Protein AF-A0A9D4RZW5-F1 (afdb_monomer)

InterPro domains:
  IPR005821 Ion transport domain [PF00520] (45-159)
  IPR027359 Voltage-dependent channel domain superfamily [G3DSA:1.20.120.350] (35-167)
  IPR031846 Voltage-gated hydrogen channel 1 [PTHR46480] (15-225)

Organism: Dreissena polymorpha (NCBI:txid45954)

pLDDT: mean 71.01, std 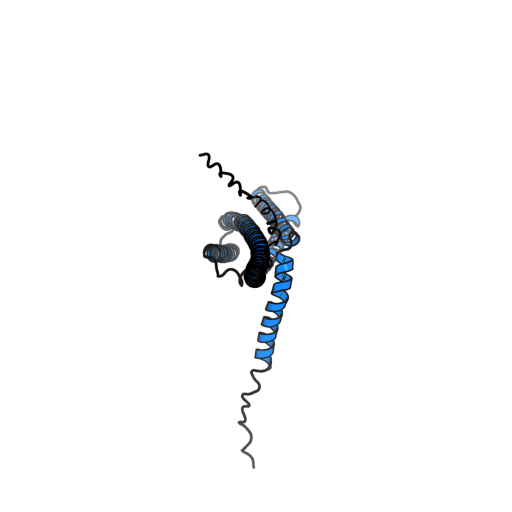15.01, range [43.44, 94.0]

Mean predicted aligned error: 17.05 Å

Foldseek 3Di:
DDDPDDDPPPPPPPPPVVVVVVVVVVVVLVVVLVVVVVVCLDPVVLVVLVVLLVVLVVLLVVLVVCVVCVVVDDDDDVVVNVVSVVVNVVSVVVVVVVVVVVCSNVPPPQPPDPVSVVLSVVLVVLVVLLVCLVPPPDPPPSSVSNVVSSVVVVVVSVVVVVVSVVVVVVVVVVVVVVVVVVVVVVVVVVVVVVVVVVVVVVVVVVVCVVVPNDPDDDDDDPDPDPPPPPPPPPDDPPPDD

Sequence (241 aa):
MEGFNQLHDDPGKVDANSIKSHSAENKLSFRTRDDLKHLLQSNKFHIFLVTIVIIDCFLVVSELLLDLNVFTKEAHHTVAPHVLHYCSIGILGFFLIETIVRICVFRCEFFKHKFEVFDAAVVVVSFVLEVVFRNSLGPESAVGLLVVLRLWRVARIINGVVMSVKIHAENKLKRERRLREASEEELMKYREYCTAQEREIEKLRELLIKHGITDIMPMEIPRPVSLMNVEVEENPVNEKT

Secondary structure (DSSP, 8-state):
----------TTSSHHHHHHHHHHHHHHHHHHHHHHHHHHTSHHHHHHHHHHHHHHHHHHHHHHHHHHHTSS---S-TTHHHHHHHHHHHHHHHHHHHHHHHHHHHTTT-TT-HHHHHHHHHHHHHHHHHHHHHHHS-HHHHHHHHHHHHHHHHHHHHHHHHHHHHHHHHHHHHHHHHHHHHHHHHHHHHHHHHHHHHHHHHHHHHHHHHTT----PPP-PPPPP----------------

Nearest PDB structures (foldseek):
  3g67-assembly1_B  TM=3.539E-01  e=6.305E+00  Thermotoga maritima
  3ja6-assembly1_I  TM=2.852E-01  e=9.009E+00  Escherichia coli

Solvent-accessible surface area (backbone atoms only — not comparable to full-atom values): 14461 Å² total; per-residue (Å²): 139,84,90,85,88,87,85,81,82,70,85,78,73,74,56,64,64,57,52,47,51,58,50,48,56,53,49,52,54,56,60,48,42,61,58,48,49,56,50,61,70,29,69,68,44,54,50,52,55,51,52,51,54,52,52,49,52,54,47,51,51,50,50,50,52,46,64,67,48,62,79,63,74,88,77,94,62,88,59,58,65,57,52,51,53,54,49,51,55,51,53,49,54,51,50,51,54,52,50,50,55,50,51,67,67,61,63,80,79,44,90,81,47,76,69,54,52,50,53,53,51,50,50,52,51,51,50,53,49,54,54,48,37,72,76,73,48,64,76,85,66,33,54,65,53,49,52,52,57,54,54,48,51,54,57,52,49,50,54,50,50,54,48,51,51,50,53,50,52,52,53,51,52,54,51,53,49,53,54,50,53,53,54,51,52,51,52,49,52,53,52,52,50,52,54,50,50,52,52,51,52,51,53,52,48,55,52,36,46,76,72,72,52,76,91,69,80,80,84,82,74,77,77,80,77,78,79,77,75,77,72,78,78,77,75,77,80,80,84,75,130

Radius of gyration: 35.09 Å; Cα contacts (8 Å, |Δi|>4): 39; chains: 1; bounding box: 80×61×115 Å

Structure (mmCIF, N/CA/C/O backbone):
data_AF-A0A9D4RZW5-F1
#
_entry.id   AF-A0A9D4RZW5-F1
#
loop_
_atom_site.group_PDB
_atom_site.id
_atom_site.type_symbol
_atom_site.label_atom_id
_atom_site.label_alt_id
_atom_site.label_comp_id
_atom_site.label_asym_id
_atom_site.label_entity_id
_atom_site.label_seq_id
_atom_site.pdbx_PDB_ins_code
_atom_site.Cartn_x
_atom_site.Cartn_y
_atom_site.Cartn_z
_atom_site.occupancy
_atom_site.B_iso_or_equiv
_atom_site.auth_seq_id
_atom_site.auth_comp_id
_atom_site.auth_asym_id
_atom_site.auth_atom_id
_atom_site.pdbx_PDB_model_num
ATOM 1 N N . MET A 1 1 ? -45.016 -34.761 -48.631 1.00 48.91 1 MET A N 1
ATOM 2 C CA . MET A 1 1 ? -43.574 -35.080 -48.606 1.00 48.91 1 MET A CA 1
ATOM 3 C C . MET A 1 1 ? -42.889 -33.873 -49.216 1.00 48.91 1 MET A C 1
ATOM 5 O O . MET A 1 1 ? -43.191 -33.594 -50.359 1.00 48.91 1 MET A O 1
ATOM 9 N N . GLU A 1 2 ? -42.130 -33.012 -48.557 1.00 46.91 2 GLU A N 1
ATOM 10 C CA . GLU A 1 2 ? -41.523 -32.904 -47.229 1.00 46.91 2 GLU A CA 1
ATOM 11 C C . GLU A 1 2 ? -41.423 -31.386 -46.980 1.00 46.91 2 GLU A C 1
ATOM 13 O O . GLU A 1 2 ? -41.106 -30.651 -47.912 1.00 46.91 2 GLU A O 1
ATOM 18 N N . GLY A 1 3 ? -41.750 -30.873 -45.792 1.00 46.94 3 GLY A N 1
ATOM 19 C CA . GLY A 1 3 ? -41.738 -29.410 -45.618 1.00 46.94 3 GLY A CA 1
ATOM 20 C C . GLY A 1 3 ? -42.188 -28.865 -44.270 1.00 46.94 3 GLY A C 1
ATOM 21 O O . GLY A 1 3 ? -42.692 -27.753 -44.211 1.00 46.94 3 GLY A O 1
ATOM 22 N N . PHE A 1 4 ? -42.036 -29.631 -43.193 1.00 43.81 4 PHE A N 1
ATOM 23 C CA . PHE A 1 4 ? -42.288 -29.168 -41.826 1.00 43.81 4 PHE A CA 1
ATOM 24 C C . PHE A 1 4 ? -41.213 -29.764 -40.922 1.00 43.81 4 PHE A C 1
ATOM 26 O O . PHE A 1 4 ? -41.459 -30.757 -40.254 1.00 43.81 4 PHE A O 1
ATOM 33 N N . ASN A 1 5 ? -39.988 -29.240 -40.990 1.00 50.06 5 ASN A N 1
ATOM 34 C CA . ASN A 1 5 ? -38.931 -29.540 -40.020 1.00 50.06 5 ASN A CA 1
ATOM 35 C C . ASN A 1 5 ? -37.789 -28.527 -40.152 1.00 50.06 5 ASN A C 1
ATOM 37 O O . ASN A 1 5 ? -36.722 -28.852 -40.654 1.00 50.06 5 ASN A O 1
ATOM 41 N N . GLN A 1 6 ? -38.021 -27.290 -39.718 1.00 54.31 6 GLN A N 1
ATOM 42 C CA . GLN A 1 6 ? -36.976 -26.414 -39.180 1.00 54.31 6 GLN A CA 1
ATOM 43 C C . GLN A 1 6 ? -37.620 -25.110 -38.740 1.00 54.31 6 GLN A C 1
ATOM 45 O O . GLN A 1 6 ? -38.045 -24.330 -39.580 1.00 54.31 6 GLN A O 1
ATOM 50 N N . LEU A 1 7 ? -37.740 -24.950 -37.424 1.00 46.69 7 LEU A N 1
ATOM 51 C CA . LEU A 1 7 ? -37.743 -23.703 -36.648 1.00 46.69 7 LEU A CA 1
ATOM 52 C C . LEU A 1 7 ? -38.232 -24.072 -35.244 1.00 46.69 7 LEU A C 1
ATOM 54 O O . LEU A 1 7 ? -39.328 -23.735 -34.811 1.00 46.69 7 LEU A O 1
ATOM 58 N N . HIS A 1 8 ? -37.410 -24.857 -34.557 1.00 45.50 8 HIS A N 1
ATOM 59 C CA . HIS A 1 8 ? -37.423 -24.894 -33.104 1.00 45.50 8 HIS A CA 1
ATOM 60 C C . HIS A 1 8 ? -36.066 -24.330 -32.694 1.00 45.50 8 HIS A C 1
ATOM 62 O O . HIS A 1 8 ? -35.133 -25.065 -32.376 1.00 45.50 8 HIS A O 1
ATOM 68 N N . ASP A 1 9 ? -35.934 -23.010 -32.849 1.00 47.50 9 ASP A N 1
AT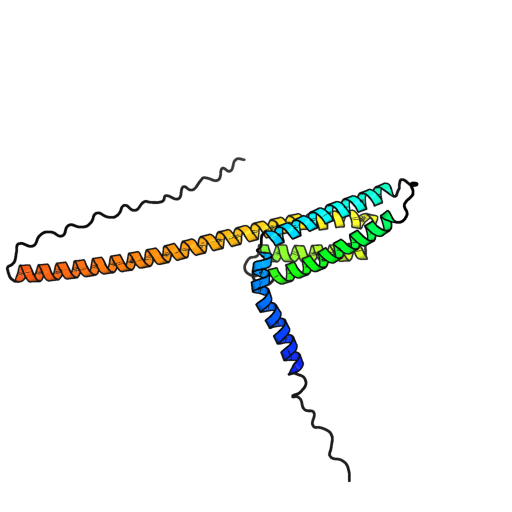OM 69 C CA . ASP A 1 9 ? -34.907 -22.255 -32.148 1.00 47.50 9 ASP A CA 1
ATOM 70 C C . ASP A 1 9 ? -35.203 -22.437 -30.662 1.00 47.50 9 ASP A C 1
ATOM 72 O O . ASP A 1 9 ? -36.158 -21.876 -30.135 1.00 47.50 9 ASP A O 1
ATOM 76 N N . ASP A 1 10 ? -34.442 -23.324 -30.029 1.00 48.16 10 ASP A N 1
ATOM 77 C CA . ASP A 1 10 ? -34.404 -23.530 -28.588 1.00 48.16 10 ASP A CA 1
ATOM 78 C C . ASP A 1 10 ? -33.638 -22.348 -27.965 1.00 48.16 10 ASP A C 1
ATOM 80 O O . ASP A 1 10 ? -32.406 -22.306 -28.061 1.00 48.16 10 ASP A O 1
ATOM 84 N N . PRO A 1 11 ? -34.309 -21.367 -27.328 1.00 43.44 11 PRO A N 1
ATOM 85 C CA . PRO A 1 11 ? -33.624 -20.234 -26.716 1.00 43.44 11 PRO A CA 1
ATOM 86 C C . PRO A 1 11 ? -32.978 -20.621 -25.372 1.00 43.44 11 PRO A C 1
ATOM 88 O O . PRO A 1 11 ? -32.409 -19.773 -24.694 1.00 43.44 11 PRO A O 1
ATOM 91 N N . GLY A 1 12 ? -33.050 -21.893 -24.956 1.00 44.41 12 GLY A N 1
ATOM 92 C CA . GLY A 1 12 ? -32.603 -22.345 -23.639 1.00 44.41 12 GLY A CA 1
ATOM 93 C C . GLY A 1 12 ? -31.125 -22.730 -23.532 1.00 44.41 12 GLY A C 1
ATOM 94 O O . GLY A 1 12 ? -30.653 -23.006 -22.427 1.00 44.41 12 GLY A O 1
ATOM 95 N N . LYS A 1 13 ? -30.373 -22.778 -24.641 1.00 44.88 13 LYS A N 1
ATOM 96 C CA . LYS A 1 13 ? -29.026 -23.382 -24.654 1.00 44.88 13 LYS A CA 1
ATOM 97 C C . LYS A 1 13 ? -27.855 -22.397 -24.682 1.00 44.88 13 LYS A C 1
ATOM 99 O O . LYS A 1 13 ? -26.714 -22.828 -24.510 1.00 44.88 13 LYS A O 1
ATOM 104 N N . VAL A 1 14 ? -28.110 -21.097 -24.841 1.00 52.28 14 VAL A N 1
ATOM 105 C CA . VAL A 1 14 ? -27.043 -20.077 -24.883 1.00 52.28 14 VAL A CA 1
ATOM 106 C C . VAL A 1 14 ? -26.523 -19.713 -23.485 1.00 52.28 14 VAL A C 1
ATOM 108 O O . VAL A 1 14 ? -25.351 -19.376 -23.335 1.00 52.28 14 VAL A O 1
ATOM 111 N N . ASP A 1 15 ? -27.295 -19.919 -22.418 1.00 52.28 15 ASP A N 1
ATOM 112 C CA . ASP A 1 15 ? -26.989 -19.214 -21.164 1.00 52.28 15 ASP A CA 1
ATOM 113 C C . ASP A 1 15 ? -26.551 -20.099 -19.992 1.00 52.28 15 ASP A C 1
ATOM 115 O O . ASP A 1 15 ? -26.160 -19.594 -18.946 1.00 52.28 15 ASP A O 1
ATOM 119 N N . ALA A 1 16 ? -26.508 -21.426 -20.130 1.00 50.69 16 ALA A N 1
ATOM 120 C CA . ALA A 1 16 ? -26.096 -22.284 -19.012 1.00 50.69 16 ALA A CA 1
ATOM 121 C C . ALA A 1 16 ? -24.567 -22.329 -18.806 1.00 50.69 16 ALA A C 1
ATOM 123 O O . ALA A 1 16 ? -24.095 -22.409 -17.668 1.00 50.69 16 ALA A O 1
ATOM 124 N N . ASN A 1 17 ? -23.785 -22.261 -19.890 1.00 48.12 17 ASN A N 1
ATOM 125 C CA . ASN A 1 17 ? -22.318 -22.290 -19.825 1.00 48.12 17 ASN A CA 1
ATOM 126 C C . ASN A 1 17 ? -21.699 -20.899 -19.610 1.00 48.12 17 ASN A C 1
ATOM 128 O O . ASN A 1 17 ? -20.703 -20.802 -18.897 1.00 48.12 17 ASN A O 1
ATOM 132 N N . SER A 1 18 ? -22.306 -19.834 -20.150 1.00 51.47 18 SER A N 1
ATOM 133 C CA . SER A 1 18 ? -21.860 -18.444 -19.943 1.00 51.47 18 SER A CA 1
ATOM 134 C C . SER A 1 18 ? -22.140 -17.953 -18.513 1.00 51.47 18 SER A C 1
ATOM 136 O O . SER A 1 18 ? -21.292 -17.332 -17.872 1.00 51.47 18 SER A O 1
ATOM 138 N N . ILE A 1 19 ? -23.289 -18.328 -17.934 1.00 53.09 19 ILE A N 1
ATOM 139 C CA . ILE A 1 19 ? -23.606 -17.999 -16.535 1.00 53.09 19 ILE A CA 1
ATOM 140 C C . ILE A 1 19 ? -22.738 -18.819 -15.567 1.00 53.09 19 ILE A C 1
ATOM 142 O O . ILE A 1 19 ? -22.301 -18.296 -14.539 1.00 53.09 19 ILE A O 1
ATOM 146 N N . LYS A 1 20 ? -22.415 -20.081 -15.892 1.00 49.38 20 LYS A N 1
ATOM 147 C CA . LYS A 1 20 ? -21.494 -20.895 -15.078 1.00 49.38 20 LYS A CA 1
ATOM 148 C C . LYS A 1 20 ? -20.060 -20.367 -15.095 1.00 49.38 20 LYS A C 1
ATOM 150 O O . LYS A 1 20 ? -19.441 -20.371 -14.033 1.00 49.38 20 LYS A O 1
ATOM 155 N N . SER A 1 21 ? -19.542 -19.897 -16.232 1.00 47.84 21 SER A N 1
ATOM 156 C CA . SER A 1 21 ? -18.184 -19.336 -16.304 1.00 47.84 21 SER A CA 1
ATOM 157 C C . SER A 1 21 ? -18.082 -18.002 -15.558 1.00 47.84 21 SER A C 1
ATOM 159 O O . SER A 1 21 ? -17.212 -17.858 -14.703 1.00 47.84 21 SER A O 1
ATOM 161 N N . HIS A 1 22 ? -19.029 -17.077 -15.754 1.00 49.34 22 HIS A N 1
ATOM 162 C CA . HIS A 1 22 ? -19.045 -15.801 -15.027 1.00 49.34 22 HIS A CA 1
ATOM 163 C C . HIS A 1 22 ? -19.288 -15.964 -13.517 1.00 49.34 22 HIS A C 1
ATOM 165 O O . HIS A 1 22 ? -18.729 -15.217 -12.712 1.00 49.34 22 HIS A O 1
ATOM 171 N N . SER A 1 23 ? -20.093 -16.950 -13.105 1.00 44.69 23 SER A N 1
ATOM 172 C CA . SER A 1 23 ? -20.335 -17.243 -11.686 1.00 44.69 23 SER A CA 1
ATOM 173 C C . SER A 1 23 ? -19.142 -17.944 -11.021 1.00 44.69 23 SER A C 1
ATOM 175 O O . SER A 1 23 ? -18.844 -17.659 -9.860 1.00 44.69 23 SER A O 1
ATOM 177 N N . ALA A 1 24 ? -18.422 -18.811 -11.745 1.00 50.34 24 ALA A N 1
ATOM 178 C CA . ALA A 1 24 ? -17.212 -19.470 -11.254 1.00 50.34 24 ALA A CA 1
ATOM 179 C C . ALA A 1 24 ? -16.026 -18.498 -11.134 1.00 50.34 24 ALA A C 1
ATOM 181 O O . ALA A 1 24 ? -15.360 -18.511 -10.103 1.00 50.34 24 ALA A O 1
ATOM 182 N N . GLU A 1 25 ? -15.824 -17.605 -12.108 1.00 50.75 25 GLU A N 1
ATOM 183 C CA . GLU A 1 25 ? -14.817 -16.529 -12.063 1.00 50.75 25 GLU A CA 1
ATOM 184 C C . GLU A 1 25 ? -15.066 -15.578 -10.877 1.00 50.75 25 GLU A C 1
ATOM 186 O O . GLU A 1 25 ? -14.153 -15.278 -10.103 1.00 50.75 25 GLU A O 1
ATOM 191 N N . ASN A 1 26 ? -16.324 -15.176 -10.643 1.00 48.38 26 ASN A N 1
ATOM 192 C CA . ASN A 1 26 ? -16.678 -14.336 -9.493 1.00 48.38 26 ASN A CA 1
ATOM 193 C C . ASN A 1 26 ? -16.563 -15.071 -8.146 1.00 48.38 26 ASN A C 1
ATOM 195 O O . ASN A 1 26 ? -16.141 -14.464 -7.159 1.00 48.38 26 ASN A O 1
ATOM 199 N N . LYS A 1 27 ? -16.896 -16.370 -8.074 1.00 44.62 27 LYS A N 1
ATOM 200 C CA . LYS A 1 27 ? -16.725 -17.173 -6.846 1.00 44.62 27 LYS A CA 1
ATOM 201 C C . LYS A 1 27 ? -15.259 -17.440 -6.522 1.00 44.62 27 LYS A C 1
ATOM 203 O O . LYS A 1 27 ? -14.890 -17.390 -5.348 1.00 44.62 27 LYS A O 1
ATOM 208 N N . LEU A 1 28 ? -14.433 -17.705 -7.534 1.00 50.25 28 LEU A N 1
ATOM 209 C CA . LEU A 1 28 ? -12.993 -17.863 -7.359 1.00 50.25 28 LEU A CA 1
ATOM 210 C C . LEU A 1 28 ? -12.379 -16.534 -6.907 1.00 50.25 28 LEU A C 1
ATOM 212 O O . LEU A 1 28 ? -11.622 -16.532 -5.941 1.00 50.25 28 LEU A O 1
ATOM 216 N N . SER A 1 29 ? -12.792 -15.411 -7.511 1.00 49.47 29 SER A N 1
ATOM 217 C CA . SER A 1 29 ? -12.382 -14.053 -7.131 1.00 49.47 29 SER A CA 1
ATOM 218 C C . SER A 1 29 ? -12.754 -13.689 -5.689 1.00 49.47 29 SER A C 1
ATOM 220 O O . SER A 1 29 ? -11.954 -13.061 -5.007 1.00 49.47 29 SER A O 1
ATOM 222 N N . PHE A 1 30 ? -13.923 -14.095 -5.181 1.00 48.38 30 PHE A N 1
ATOM 223 C CA . PHE A 1 30 ? -14.327 -13.800 -3.797 1.00 48.38 30 PHE A CA 1
ATOM 224 C C . PHE A 1 30 ? -13.640 -14.681 -2.747 1.00 48.38 30 PHE A C 1
ATOM 226 O O . PHE A 1 30 ? -13.259 -14.175 -1.699 1.00 48.38 30 PHE A O 1
ATOM 233 N N . ARG A 1 31 ? -13.445 -15.981 -3.012 1.00 50.09 31 ARG A N 1
ATOM 234 C CA . ARG A 1 31 ? -12.815 -16.888 -2.035 1.00 50.09 31 ARG A CA 1
ATOM 235 C C . ARG A 1 31 ? -11.298 -16.717 -1.973 1.00 50.09 31 ARG A C 1
ATOM 237 O O . ARG A 1 31 ? -10.730 -16.740 -0.891 1.00 50.09 31 ARG A O 1
ATOM 244 N N . THR A 1 32 ? -10.655 -16.475 -3.117 1.00 53.88 32 THR A N 1
ATOM 245 C CA . THR A 1 32 ? -9.233 -16.100 -3.131 1.00 53.88 32 THR A CA 1
ATOM 246 C C . THR A 1 32 ? -9.006 -14.730 -2.520 1.00 53.88 32 THR A C 1
ATOM 248 O O . THR A 1 32 ? -7.924 -14.501 -2.015 1.00 53.88 32 THR A O 1
ATOM 251 N N . ARG A 1 33 ? -9.989 -13.822 -2.513 1.00 57.28 33 ARG A N 1
ATOM 252 C CA . ARG A 1 33 ? -9.821 -12.473 -1.960 1.00 57.28 33 ARG A CA 1
ATOM 253 C C . ARG A 1 33 ? -9.497 -12.454 -0.477 1.00 57.28 33 ARG A C 1
ATOM 255 O O . ARG A 1 33 ? -8.602 -11.707 -0.108 1.00 57.28 33 ARG A O 1
ATOM 262 N N . ASP A 1 34 ? -10.169 -13.252 0.346 1.00 58.31 34 ASP A N 1
ATOM 263 C CA . ASP A 1 34 ? -9.905 -13.273 1.790 1.00 58.31 34 ASP A CA 1
ATOM 264 C C . ASP A 1 34 ? -8.537 -13.901 2.102 1.00 58.31 34 ASP A C 1
ATOM 266 O O . ASP A 1 34 ? -7.759 -13.351 2.886 1.00 58.31 34 ASP A O 1
ATOM 270 N N . ASP A 1 35 ? -8.183 -14.977 1.395 1.00 58.38 35 ASP A N 1
ATOM 271 C CA . ASP A 1 35 ? -6.867 -15.615 1.502 1.00 58.38 35 ASP A CA 1
ATOM 272 C C . ASP A 1 35 ? -5.753 -14.696 0.972 1.00 58.38 35 ASP A C 1
ATOM 274 O O . ASP A 1 35 ? -4.696 -14.544 1.585 1.00 58.38 35 ASP A O 1
ATOM 278 N N . LEU A 1 36 ? -6.000 -14.011 -0.144 1.00 57.75 36 LEU A N 1
ATOM 279 C CA . LEU A 1 36 ? -5.069 -13.083 -0.775 1.00 57.75 36 LEU A CA 1
ATOM 280 C C . LEU A 1 36 ? -4.926 -11.810 0.048 1.00 57.75 36 LEU A C 1
ATOM 282 O O . LEU A 1 36 ? -3.834 -11.269 0.096 1.00 57.75 36 LEU A O 1
ATOM 286 N N . LYS A 1 37 ? -5.973 -11.368 0.750 1.00 59.12 37 LYS A N 1
ATOM 287 C CA . LYS A 1 37 ? -5.927 -10.266 1.717 1.00 59.12 37 LYS A CA 1
ATOM 288 C C . LYS A 1 37 ? -5.061 -10.642 2.916 1.00 59.12 37 LYS A C 1
ATOM 290 O O . LYS A 1 37 ? -4.221 -9.841 3.314 1.00 59.12 37 LYS A O 1
ATOM 295 N N . HIS A 1 38 ? -5.170 -11.874 3.416 1.00 63.12 38 HIS A N 1
ATOM 296 C CA . HIS A 1 38 ? -4.279 -12.382 4.462 1.00 63.12 38 HIS A CA 1
ATOM 297 C C . HIS A 1 38 ? -2.816 -12.493 3.982 1.00 63.12 38 HIS A C 1
ATOM 299 O O . HIS A 1 38 ? -1.890 -12.151 4.720 1.00 63.12 38 HIS A O 1
ATOM 305 N N . LEU A 1 39 ? -2.587 -12.900 2.727 1.00 60.16 39 LEU A N 1
ATOM 306 C CA . LEU A 1 39 ? -1.250 -12.931 2.120 1.00 60.16 39 LEU A CA 1
ATOM 307 C C . LEU A 1 39 ? -0.687 -11.527 1.841 1.00 60.16 39 LEU A C 1
ATOM 309 O O . LEU A 1 39 ? 0.500 -11.300 2.069 1.00 60.16 39 LEU A O 1
ATOM 313 N N . LEU A 1 40 ? -1.519 -10.573 1.411 1.00 61.00 40 LEU A N 1
ATOM 314 C CA . LEU A 1 40 ? -1.123 -9.187 1.133 1.00 61.00 40 LEU A CA 1
ATOM 315 C C . LEU A 1 40 ? -0.807 -8.407 2.409 1.00 61.00 40 LEU A C 1
ATOM 317 O O . LEU A 1 40 ? 0.074 -7.554 2.410 1.00 61.00 40 LEU A O 1
ATOM 321 N N . GLN A 1 41 ? -1.542 -8.698 3.483 1.00 63.50 41 GLN A N 1
ATOM 322 C CA . GLN A 1 41 ? -1.344 -8.109 4.804 1.00 63.50 41 GLN A CA 1
ATOM 323 C C . GLN A 1 41 ? -0.144 -8.732 5.531 1.00 63.50 41 GLN A C 1
ATOM 325 O O . GLN A 1 41 ? 0.267 -8.260 6.591 1.00 63.50 41 GLN A O 1
ATOM 330 N N . SER A 1 42 ? 0.454 -9.784 4.962 1.00 73.06 42 SER A N 1
ATOM 331 C CA . SER A 1 42 ? 1.693 -10.336 5.477 1.00 73.06 42 SER A CA 1
ATOM 332 C C . SER A 1 42 ? 2.836 -9.346 5.272 1.00 73.06 42 SER A C 1
ATOM 334 O O . SER A 1 42 ? 3.137 -8.938 4.149 1.00 73.06 42 SER A O 1
ATOM 336 N N . ASN A 1 43 ? 3.566 -9.053 6.350 1.00 71.56 43 ASN A N 1
ATOM 337 C CA . ASN A 1 43 ? 4.797 -8.259 6.291 1.00 71.56 43 ASN A CA 1
ATOM 338 C C . ASN A 1 43 ? 5.796 -8.817 5.259 1.00 71.56 43 ASN A C 1
ATOM 340 O O . ASN A 1 43 ? 6.546 -8.054 4.657 1.00 71.56 43 ASN A O 1
ATOM 344 N N . LYS A 1 44 ? 5.762 -10.132 4.989 1.00 77.94 44 LYS A N 1
ATOM 345 C CA . LYS A 1 44 ? 6.598 -10.786 3.970 1.00 77.94 44 LYS A CA 1
ATOM 346 C C . LYS A 1 44 ? 6.313 -10.284 2.552 1.00 77.94 44 LYS A C 1
ATOM 348 O O . LYS A 1 44 ? 7.248 -10.140 1.772 1.00 77.94 44 LYS A O 1
ATOM 353 N N . PHE A 1 45 ? 5.055 -9.988 2.229 1.00 77.94 45 PHE A N 1
ATOM 354 C CA . PHE A 1 45 ? 4.682 -9.455 0.922 1.00 77.94 45 PHE A CA 1
ATOM 355 C C . PHE A 1 45 ? 5.156 -8.009 0.768 1.00 77.94 45 PHE A C 1
ATOM 357 O O . PHE A 1 45 ? 5.769 -7.673 -0.237 1.00 77.94 45 PHE A O 1
ATOM 364 N N . HIS A 1 46 ? 4.977 -7.172 1.795 1.00 79.69 46 HIS A N 1
ATOM 365 C CA . HIS A 1 46 ? 5.532 -5.815 1.789 1.00 79.69 46 HIS A CA 1
ATOM 366 C C . HIS A 1 46 ? 7.053 -5.808 1.594 1.00 79.69 46 HIS A C 1
ATOM 368 O O . HIS A 1 46 ? 7.552 -5.031 0.785 1.00 79.69 46 HIS A O 1
ATOM 374 N N . ILE A 1 47 ? 7.776 -6.707 2.266 1.00 84.25 47 ILE A N 1
ATOM 375 C CA . ILE A 1 47 ? 9.228 -6.857 2.101 1.00 84.25 47 ILE A CA 1
ATOM 376 C C . ILE A 1 47 ? 9.576 -7.264 0.665 1.00 84.25 47 ILE A C 1
ATOM 378 O O . ILE A 1 47 ? 10.425 -6.625 0.055 1.00 84.25 47 ILE A O 1
ATOM 382 N N . PHE A 1 48 ? 8.884 -8.257 0.098 1.00 85.25 48 PHE A N 1
ATOM 383 C CA . PHE A 1 48 ? 9.089 -8.698 -1.286 1.00 85.25 48 PHE A CA 1
ATOM 384 C C . PHE A 1 48 ? 8.913 -7.557 -2.298 1.00 85.25 48 PHE A C 1
ATOM 386 O O . PHE A 1 48 ? 9.793 -7.328 -3.126 1.00 85.25 48 PHE A O 1
ATOM 393 N N . LEU A 1 49 ? 7.822 -6.792 -2.178 1.00 82.06 49 LEU A N 1
ATOM 394 C CA . LEU A 1 49 ? 7.562 -5.626 -3.026 1.00 82.06 49 LEU A CA 1
ATOM 395 C C . LEU A 1 49 ? 8.698 -4.599 -2.929 1.00 82.06 49 LEU A C 1
ATOM 397 O O . LEU A 1 49 ? 9.179 -4.104 -3.944 1.00 82.06 49 LEU A O 1
ATOM 401 N N . VAL A 1 50 ? 9.139 -4.281 -1.707 1.00 85.56 50 VAL A N 1
ATOM 402 C CA . VAL A 1 50 ? 10.230 -3.324 -1.472 1.00 85.56 50 VAL A CA 1
ATOM 403 C C . VAL A 1 50 ? 11.535 -3.823 -2.091 1.00 85.56 50 VAL A C 1
ATOM 405 O O . VAL A 1 50 ? 12.216 -3.052 -2.763 1.00 85.56 50 VAL A O 1
ATOM 408 N N . THR A 1 51 ? 11.866 -5.106 -1.930 1.00 87.94 51 THR A N 1
ATOM 409 C CA . THR A 1 51 ? 13.056 -5.710 -2.545 1.00 87.94 51 THR A CA 1
ATOM 410 C C . THR A 1 51 ? 13.032 -5.576 -4.065 1.00 87.94 51 THR A C 1
ATOM 412 O O . THR A 1 51 ? 14.040 -5.197 -4.658 1.00 87.94 51 THR A O 1
ATOM 415 N N . ILE A 1 52 ? 11.887 -5.823 -4.699 1.00 85.12 52 ILE A N 1
ATOM 416 C CA . ILE A 1 52 ? 11.748 -5.700 -6.151 1.00 85.12 52 ILE A CA 1
ATOM 417 C C . ILE A 1 52 ? 11.924 -4.249 -6.608 1.00 85.12 52 ILE A C 1
ATOM 419 O O . ILE A 1 52 ? 12.656 -4.018 -7.565 1.00 85.12 52 ILE A O 1
ATOM 423 N N . VAL A 1 53 ? 11.363 -3.257 -5.900 1.00 84.75 53 VAL A N 1
ATOM 424 C CA . VAL A 1 53 ? 11.600 -1.825 -6.203 1.00 84.75 53 VAL A CA 1
ATOM 425 C C . VAL A 1 53 ? 13.070 -1.440 -6.077 1.00 84.75 53 VAL A C 1
ATOM 427 O O . VAL A 1 53 ? 13.577 -0.665 -6.882 1.00 84.75 53 VAL A O 1
ATOM 430 N N . ILE A 1 54 ? 13.777 -1.984 -5.092 1.00 87.56 54 ILE A N 1
ATOM 431 C CA . ILE A 1 54 ? 15.208 -1.716 -4.934 1.00 87.56 54 ILE A CA 1
ATOM 432 C C . ILE A 1 54 ? 15.988 -2.268 -6.135 1.00 87.56 54 ILE A C 1
ATOM 434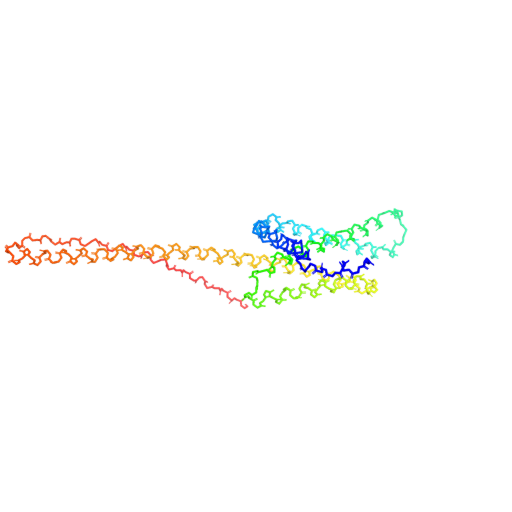 O O . ILE A 1 54 ? 16.808 -1.554 -6.712 1.00 87.56 54 ILE A O 1
ATOM 438 N N . ILE A 1 55 ? 15.700 -3.505 -6.550 1.00 87.38 55 ILE A N 1
ATOM 439 C CA . ILE A 1 55 ? 16.313 -4.124 -7.737 1.00 87.38 55 ILE A CA 1
ATOM 440 C C . ILE A 1 55 ? 15.994 -3.311 -9.002 1.00 87.38 55 ILE A C 1
ATOM 442 O O . ILE A 1 55 ? 16.877 -3.089 -9.825 1.00 87.38 55 ILE A O 1
ATOM 446 N N . ASP A 1 56 ? 14.765 -2.815 -9.132 1.00 84.88 56 ASP A N 1
ATOM 447 C CA . ASP A 1 56 ? 14.322 -1.957 -10.234 1.00 84.88 56 ASP A CA 1
ATOM 448 C C . ASP A 1 56 ? 15.148 -0.676 -10.355 1.00 84.88 56 ASP A C 1
ATOM 450 O O . ASP A 1 56 ? 15.623 -0.343 -11.440 1.00 84.88 56 ASP A O 1
ATOM 454 N N . CYS A 1 57 ? 15.359 0.016 -9.231 1.00 85.50 57 CYS A N 1
ATOM 455 C CA . CYS A 1 57 ? 16.190 1.212 -9.168 1.00 85.50 57 CYS A CA 1
ATOM 456 C C . CYS A 1 57 ? 17.631 0.905 -9.578 1.00 85.50 57 CYS A C 1
ATOM 458 O O . CYS A 1 57 ? 18.206 1.657 -10.361 1.00 85.50 57 CYS A O 1
ATOM 460 N N . PHE A 1 58 ? 18.206 -0.206 -9.104 1.00 86.81 58 PHE A N 1
ATOM 461 C CA . PHE A 1 58 ? 19.547 -0.618 -9.523 1.00 86.81 58 PHE A CA 1
ATOM 462 C C . PHE A 1 58 ? 19.618 -0.909 -11.022 1.00 86.81 58 PHE A C 1
ATOM 464 O O . PHE A 1 58 ? 20.587 -0.508 -11.665 1.00 86.81 58 PHE A O 1
ATOM 471 N N . LEU A 1 59 ? 18.602 -1.558 -11.595 1.00 83.56 59 LEU A N 1
ATOM 472 C CA . LEU A 1 59 ? 18.556 -1.847 -13.027 1.00 83.56 59 LEU A CA 1
ATOM 473 C C . LEU A 1 59 ? 18.431 -0.575 -13.864 1.00 83.56 59 LEU A C 1
ATOM 475 O O . LEU A 1 59 ? 19.179 -0.437 -14.824 1.00 83.56 59 LEU A O 1
ATOM 479 N N . VAL A 1 60 ? 17.580 0.382 -13.477 1.00 82.06 60 VAL A N 1
ATOM 480 C CA . VAL A 1 60 ? 17.489 1.665 -14.195 1.00 82.06 60 VAL A CA 1
ATOM 481 C C . VAL A 1 60 ? 18.755 2.488 -14.054 1.00 82.06 60 VAL A C 1
ATOM 483 O O . VAL A 1 60 ? 19.206 3.052 -15.039 1.00 82.06 60 VAL A O 1
ATOM 486 N N . VAL A 1 61 ? 19.373 2.535 -12.873 1.00 83.88 61 VAL A N 1
ATOM 487 C CA . VAL A 1 61 ? 20.675 3.197 -12.717 1.00 83.88 61 VAL A CA 1
ATOM 488 C C . VAL A 1 61 ? 21.727 2.516 -13.593 1.00 83.88 61 VAL A C 1
ATOM 490 O O . VAL A 1 61 ? 22.510 3.205 -14.232 1.00 83.88 61 VAL A O 1
ATOM 493 N N . SER A 1 62 ? 21.729 1.184 -13.674 1.00 83.31 62 SER A N 1
ATOM 494 C CA . SER A 1 62 ? 22.662 0.451 -14.539 1.00 83.31 62 SER A CA 1
ATOM 495 C C . SER A 1 62 ? 22.414 0.728 -16.024 1.00 83.31 62 SER A C 1
ATOM 497 O O . SER A 1 62 ? 23.370 0.912 -16.768 1.00 83.31 62 SER A O 1
ATOM 499 N N . GLU A 1 63 ? 21.150 0.798 -16.448 1.00 79.00 63 GLU A N 1
ATOM 500 C CA . GLU A 1 63 ? 20.753 1.149 -17.816 1.00 79.00 63 GLU A CA 1
ATOM 501 C C . GLU A 1 63 ? 21.166 2.591 -18.147 1.00 79.00 63 GLU A C 1
ATOM 503 O O . GLU A 1 63 ? 21.848 2.811 -19.139 1.00 79.00 63 GLU A O 1
ATOM 508 N N . LEU A 1 64 ? 20.910 3.547 -17.247 1.00 80.44 64 LEU A N 1
ATOM 509 C CA . LEU A 1 64 ? 21.350 4.941 -17.376 1.00 80.44 64 LEU A CA 1
ATOM 510 C C . LEU A 1 64 ? 22.870 5.083 -17.444 1.00 80.44 64 LEU A C 1
ATOM 512 O O . LEU A 1 64 ? 23.381 5.880 -18.223 1.00 80.44 64 LEU A O 1
ATOM 516 N N . LEU A 1 65 ? 23.606 4.347 -16.609 1.00 82.12 65 LEU A N 1
ATOM 517 C CA . LEU A 1 65 ? 25.066 4.372 -16.619 1.00 82.12 65 LEU A CA 1
ATOM 518 C C . LEU A 1 65 ? 25.622 3.784 -17.914 1.00 82.12 65 LEU A C 1
ATOM 520 O O . LEU A 1 65 ? 26.623 4.287 -18.414 1.00 82.12 65 LEU A O 1
ATOM 524 N N . LEU A 1 66 ? 24.976 2.760 -18.473 1.00 77.06 66 LEU A N 1
ATOM 525 C CA . LEU A 1 66 ? 25.330 2.243 -19.789 1.00 77.06 66 LEU A CA 1
ATOM 526 C C . LEU A 1 66 ? 24.997 3.250 -20.885 1.00 77.06 66 LEU A C 1
ATOM 528 O O . LEU A 1 66 ? 25.876 3.532 -21.685 1.00 77.06 66 LEU A O 1
ATOM 532 N N . ASP A 1 67 ? 23.813 3.858 -20.877 1.00 74.56 67 ASP A N 1
ATOM 533 C CA . ASP A 1 67 ? 23.415 4.870 -21.861 1.00 74.56 67 ASP A CA 1
ATOM 534 C C . ASP A 1 67 ? 24.331 6.109 -21.823 1.00 74.56 67 ASP A C 1
ATOM 536 O O . ASP A 1 67 ? 24.736 6.625 -22.865 1.00 74.56 67 ASP A O 1
ATOM 540 N N . LEU A 1 68 ? 24.745 6.554 -20.630 1.00 75.31 68 LEU A N 1
ATOM 541 C CA . LEU A 1 68 ? 25.705 7.653 -20.453 1.00 75.31 68 LEU A CA 1
ATOM 542 C C . LEU A 1 68 ? 27.122 7.277 -20.917 1.00 75.31 68 LEU A C 1
ATOM 544 O O . LEU A 1 68 ? 27.842 8.125 -21.444 1.00 75.31 68 LEU A O 1
ATOM 548 N N . ASN A 1 69 ? 27.521 6.015 -20.741 1.00 70.06 69 ASN A N 1
ATOM 549 C CA . ASN A 1 69 ? 28.847 5.502 -21.100 1.00 70.06 69 ASN A CA 1
ATOM 550 C C . ASN A 1 69 ? 28.876 4.830 -22.494 1.00 70.06 69 ASN A C 1
ATOM 552 O O . ASN A 1 69 ? 29.901 4.311 -22.921 1.00 70.06 69 ASN A O 1
ATOM 556 N N . VAL A 1 70 ? 27.766 4.866 -23.239 1.00 60.28 70 VAL A N 1
ATOM 557 C CA . VAL A 1 70 ? 27.662 4.445 -24.648 1.00 60.28 70 VAL A CA 1
ATOM 558 C C . VAL A 1 70 ? 28.284 5.488 -25.592 1.00 60.28 70 VAL A C 1
ATOM 560 O O . VAL A 1 70 ? 28.670 5.155 -26.713 1.00 60.28 70 VAL A O 1
ATOM 563 N N . PHE A 1 71 ? 28.502 6.726 -25.130 1.00 53.00 71 PHE A N 1
ATOM 564 C CA . PHE A 1 71 ? 29.287 7.729 -25.864 1.00 53.00 71 PHE A CA 1
ATOM 565 C C . PHE A 1 71 ? 30.812 7.568 -25.706 1.00 53.00 71 PHE A C 1
ATOM 567 O O . PHE A 1 71 ? 31.569 8.097 -26.522 1.00 53.00 71 PHE A O 1
ATOM 574 N N . THR A 1 72 ? 31.287 6.793 -24.728 1.00 54.53 72 THR A N 1
ATOM 575 C CA . THR A 1 72 ? 32.701 6.418 -24.548 1.00 54.53 72 THR A CA 1
ATOM 576 C C . THR A 1 72 ? 32.949 5.041 -25.162 1.00 54.53 72 THR A C 1
ATOM 578 O O . THR A 1 72 ? 33.078 4.019 -24.497 1.00 54.53 72 THR A O 1
ATOM 581 N N . LYS A 1 73 ? 32.981 5.033 -26.494 1.00 51.50 73 LYS A N 1
ATOM 582 C CA . LYS A 1 73 ? 33.363 3.897 -27.337 1.00 51.50 73 LYS A CA 1
ATOM 583 C C . LYS A 1 73 ? 34.618 3.137 -26.854 1.00 51.50 73 LYS A C 1
ATOM 585 O O . LYS A 1 73 ? 35.571 3.729 -26.357 1.00 51.50 73 LYS A O 1
ATOM 590 N N . GLU A 1 74 ? 34.629 1.851 -27.218 1.00 53.00 74 GLU A N 1
ATOM 591 C CA . GLU A 1 74 ? 35.769 0.921 -27.319 1.00 53.00 74 GLU A CA 1
ATOM 592 C C . GLU A 1 74 ? 36.222 0.167 -26.048 1.00 53.00 74 GLU A C 1
ATOM 594 O O . GLU A 1 74 ? 37.342 0.340 -25.578 1.00 53.00 74 GLU A O 1
ATOM 599 N N . ALA A 1 75 ? 35.423 -0.790 -25.556 1.00 48.66 75 ALA A N 1
ATOM 600 C CA . ALA A 1 75 ? 35.981 -1.987 -24.904 1.00 48.66 75 ALA A CA 1
ATOM 601 C C . ALA A 1 75 ? 34.996 -3.172 -24.927 1.00 48.66 75 ALA A C 1
ATOM 603 O O . ALA A 1 75 ? 34.048 -3.237 -24.154 1.00 48.66 75 ALA A O 1
ATOM 604 N N . HIS A 1 76 ? 35.239 -4.095 -25.864 1.00 50.62 76 HIS A N 1
ATOM 605 C CA . HIS A 1 76 ? 34.940 -5.533 -25.832 1.00 50.62 76 HIS A CA 1
ATOM 606 C C . HIS A 1 76 ? 33.955 -6.029 -24.751 1.00 50.62 76 HIS A C 1
ATOM 608 O O . HIS A 1 76 ? 34.370 -6.253 -23.626 1.00 50.62 76 HIS A O 1
ATOM 614 N N . HIS A 1 77 ? 32.689 -6.270 -25.121 1.00 52.59 77 HIS A N 1
ATOM 615 C CA . HIS A 1 77 ? 31.831 -7.413 -24.727 1.00 52.59 77 HIS A CA 1
ATOM 616 C C . HIS A 1 77 ? 30.398 -7.151 -25.240 1.00 52.59 77 HIS A C 1
ATOM 618 O O . HIS A 1 77 ? 29.519 -6.683 -24.521 1.00 52.59 77 HIS A O 1
ATOM 624 N N . THR A 1 78 ? 30.145 -7.474 -26.510 1.00 59.62 78 THR A N 1
ATOM 625 C CA . THR A 1 78 ? 28.894 -7.219 -27.261 1.00 59.62 78 THR A CA 1
ATOM 626 C C . THR A 1 78 ? 27.625 -7.861 -26.684 1.00 59.62 78 THR A C 1
ATOM 628 O O . THR A 1 78 ? 26.524 -7.550 -27.127 1.00 59.62 78 THR A O 1
ATOM 631 N N . VAL A 1 79 ? 27.746 -8.742 -25.691 1.00 65.81 79 VAL A N 1
ATOM 632 C CA . VAL A 1 79 ? 26.617 -9.501 -25.129 1.00 65.81 79 VAL A CA 1
ATOM 633 C C . VAL A 1 79 ? 26.012 -8.824 -23.894 1.00 65.81 79 VAL A C 1
ATOM 635 O O . VAL A 1 79 ? 24.811 -8.930 -23.660 1.00 65.81 79 VAL A O 1
ATOM 638 N N . ALA A 1 80 ? 26.820 -8.092 -23.120 1.00 68.19 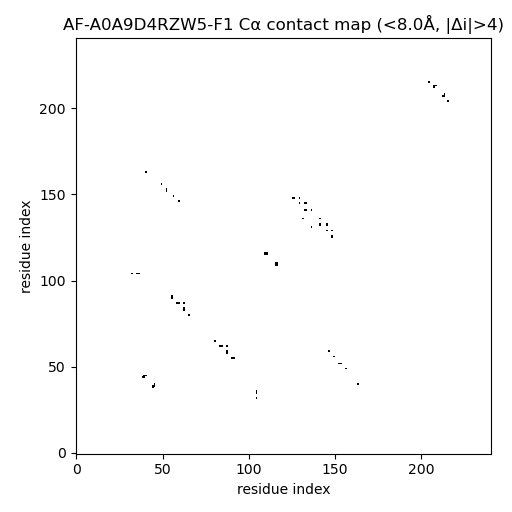80 ALA A N 1
ATOM 639 C CA . ALA A 1 80 ? 26.392 -7.458 -21.873 1.00 68.19 80 ALA A CA 1
ATOM 640 C C . ALA A 1 80 ? 25.263 -6.416 -22.047 1.00 68.19 80 ALA A C 1
ATOM 642 O O . ALA A 1 80 ? 24.267 -6.524 -21.327 1.00 68.19 80 ALA A O 1
ATOM 643 N N . PRO A 1 81 ? 25.333 -5.460 -23.000 1.00 70.62 81 PRO A N 1
ATOM 644 C CA . PRO A 1 81 ? 24.277 -4.456 -23.153 1.00 70.62 81 PRO A CA 1
ATOM 645 C C . PRO A 1 81 ? 22.953 -5.060 -23.643 1.00 70.62 81 PRO A C 1
ATOM 647 O O . PRO A 1 81 ? 21.890 -4.683 -23.158 1.00 70.62 81 PRO A O 1
ATOM 650 N N . HIS A 1 82 ? 22.994 -6.061 -24.530 1.00 71.75 82 HIS A N 1
ATOM 651 C CA . HIS A 1 82 ? 21.781 -6.743 -24.991 1.00 71.75 82 HIS A CA 1
ATOM 652 C C . HIS A 1 82 ? 21.072 -7.495 -23.862 1.00 71.75 82 HIS A C 1
ATOM 654 O O . HIS A 1 82 ? 19.857 -7.378 -23.717 1.00 71.75 82 HIS A O 1
ATOM 660 N N . VAL A 1 83 ? 21.817 -8.246 -23.047 1.00 78.06 83 VAL A N 1
ATOM 661 C CA . VAL A 1 83 ? 21.237 -9.002 -21.928 1.00 78.06 83 VAL A CA 1
ATOM 662 C C . VAL A 1 83 ? 20.650 -8.059 -20.880 1.00 78.06 83 VAL A C 1
ATOM 664 O O . VAL A 1 83 ? 19.550 -8.307 -20.394 1.00 78.06 83 VAL A O 1
ATOM 667 N N . LEU A 1 84 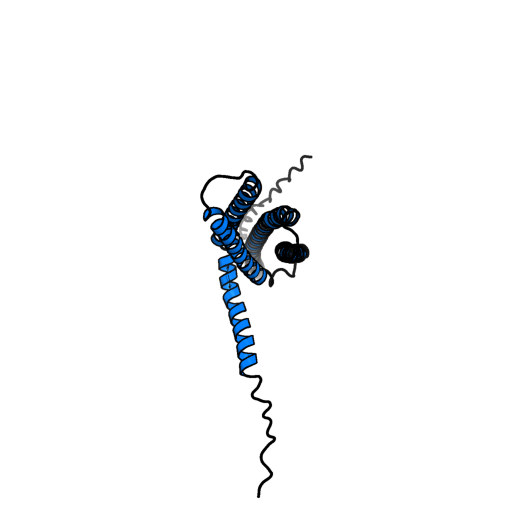? 21.331 -6.953 -20.569 1.00 71.19 84 LEU A N 1
ATOM 668 C CA . LEU A 1 84 ? 20.831 -5.970 -19.607 1.00 71.19 84 LEU A CA 1
ATOM 669 C C . LEU A 1 84 ? 19.559 -5.274 -20.095 1.00 71.19 84 LEU A C 1
ATOM 671 O O . LEU A 1 84 ? 18.632 -5.100 -19.305 1.00 71.19 84 LEU A O 1
ATOM 675 N N . HIS A 1 85 ? 19.458 -4.982 -21.392 1.00 73.25 85 HIS A N 1
ATOM 676 C CA . HIS A 1 85 ? 18.252 -4.385 -21.957 1.00 73.25 85 HIS A CA 1
ATOM 677 C C . HIS A 1 85 ? 17.046 -5.343 -21.911 1.00 73.25 85 HIS A C 1
ATOM 679 O O . HIS A 1 85 ? 15.971 -4.971 -21.437 1.00 73.25 85 HIS A O 1
ATOM 685 N N . TYR A 1 86 ? 17.222 -6.616 -22.290 1.00 80.25 86 TYR A N 1
ATOM 686 C CA . TYR A 1 86 ? 16.155 -7.620 -22.162 1.00 80.25 86 TYR A CA 1
ATOM 687 C C . TYR A 1 86 ? 15.774 -7.898 -20.700 1.00 80.25 86 TYR A C 1
ATOM 689 O O . TYR A 1 86 ? 14.590 -8.056 -20.397 1.00 80.25 86 TYR A O 1
ATOM 697 N N . CYS A 1 87 ? 16.744 -7.907 -19.781 1.00 78.25 87 CYS A N 1
ATOM 698 C CA . CYS A 1 87 ? 16.484 -8.025 -18.345 1.00 78.25 87 CYS A CA 1
ATOM 699 C C . CYS A 1 87 ? 15.686 -6.830 -17.798 1.00 78.25 87 CYS A C 1
ATOM 701 O O . CYS A 1 87 ? 14.755 -7.040 -17.020 1.00 78.25 87 CYS A O 1
ATOM 703 N N . SER A 1 88 ? 15.995 -5.598 -18.225 1.00 75.81 88 SER A N 1
ATOM 704 C CA . SER A 1 88 ? 15.246 -4.392 -17.835 1.00 75.81 88 SER A CA 1
ATOM 705 C C . SER A 1 88 ? 13.802 -4.435 -18.349 1.00 75.81 88 SER A C 1
ATOM 707 O O . SER A 1 88 ? 12.861 -4.159 -17.609 1.00 75.81 88 SER A O 1
ATOM 709 N N . ILE A 1 89 ? 13.576 -4.888 -19.586 1.00 78.88 89 ILE A N 1
ATOM 710 C CA . ILE A 1 89 ? 12.216 -5.080 -20.120 1.00 78.88 89 ILE A CA 1
ATOM 711 C C . ILE A 1 89 ? 11.469 -6.182 -19.350 1.00 78.88 89 ILE A C 1
ATOM 713 O O . ILE A 1 89 ? 10.293 -6.023 -19.014 1.00 78.88 89 ILE A O 1
ATOM 717 N N . GLY A 1 90 ? 12.151 -7.285 -19.027 1.00 83.31 90 GLY A N 1
ATOM 718 C CA . GLY A 1 90 ? 11.584 -8.402 -18.273 1.00 83.31 90 GLY A CA 1
ATOM 719 C C . GLY A 1 90 ? 11.149 -8.015 -16.857 1.00 83.31 90 GLY A C 1
ATOM 720 O O . GLY A 1 90 ? 10.014 -8.307 -16.469 1.00 83.31 90 GLY A O 1
ATOM 721 N N . ILE A 1 91 ? 12.004 -7.311 -16.101 1.00 78.94 91 ILE A N 1
ATOM 722 C CA . ILE A 1 91 ? 11.654 -6.842 -14.749 1.00 78.94 91 ILE A CA 1
ATOM 723 C C . ILE A 1 91 ? 10.463 -5.883 -14.808 1.00 78.94 91 ILE A C 1
ATOM 725 O O . ILE A 1 91 ? 9.568 -5.933 -13.967 1.00 78.94 91 ILE A O 1
ATOM 729 N N . LEU A 1 92 ? 10.399 -5.057 -15.851 1.00 75.69 92 LEU A N 1
ATOM 730 C CA . LEU A 1 92 ? 9.319 -4.106 -16.029 1.00 75.69 92 LEU A CA 1
ATOM 731 C C . LEU A 1 92 ? 7.975 -4.781 -16.332 1.00 75.69 92 LEU A C 1
ATOM 733 O O . LEU A 1 92 ? 6.933 -4.370 -15.820 1.00 75.69 92 LEU A O 1
ATOM 737 N N . GLY A 1 93 ? 7.996 -5.852 -17.130 1.00 80.81 93 GLY A N 1
ATOM 738 C CA . GLY A 1 93 ? 6.829 -6.703 -17.363 1.00 80.81 93 GLY A CA 1
ATOM 739 C C . GLY A 1 93 ? 6.354 -7.398 -16.084 1.00 80.81 93 GLY A C 1
ATOM 740 O O . GLY A 1 93 ? 5.152 -7.502 -15.838 1.00 80.81 93 GLY A O 1
ATOM 741 N N . PHE A 1 94 ? 7.278 -7.806 -15.215 1.00 82.94 94 PHE A N 1
ATOM 742 C CA . PHE A 1 94 ? 6.926 -8.328 -13.897 1.00 82.94 94 PHE A CA 1
ATOM 743 C C . PHE A 1 94 ? 6.257 -7.254 -13.020 1.00 82.94 94 PHE A C 1
ATOM 745 O O . PHE A 1 94 ? 5.197 -7.505 -12.443 1.00 82.94 94 PHE A O 1
ATOM 752 N N . PHE A 1 95 ? 6.795 -6.029 -12.99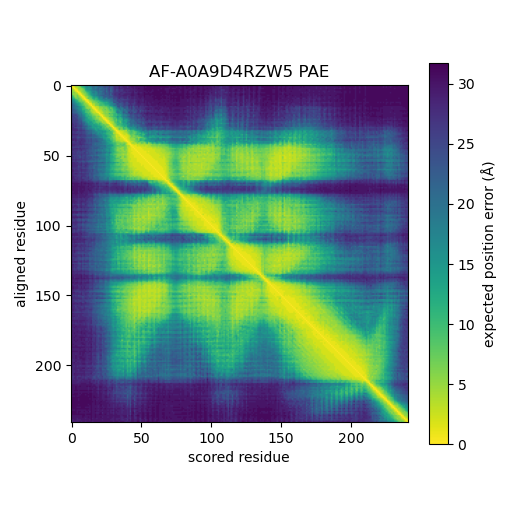9 1.00 77.50 95 PHE A N 1
ATOM 753 C CA . PHE A 1 95 ? 6.183 -4.888 -12.305 1.00 77.50 95 PHE A CA 1
ATOM 754 C C . PHE A 1 95 ? 4.778 -4.562 -12.786 1.00 77.50 95 PHE A C 1
ATOM 756 O O . PHE A 1 95 ? 3.927 -4.171 -11.981 1.00 77.50 95 PHE A O 1
ATOM 763 N N . LEU A 1 96 ? 4.534 -4.697 -14.086 1.00 75.56 96 LEU A N 1
ATOM 764 C CA . LEU A 1 96 ? 3.220 -4.522 -14.684 1.00 75.56 96 LEU A CA 1
ATOM 765 C C . LEU A 1 96 ? 2.220 -5.522 -14.094 1.00 75.56 96 LEU A C 1
ATOM 767 O O . LEU A 1 96 ? 1.181 -5.118 -13.567 1.00 75.56 96 LEU A O 1
ATOM 771 N N . ILE A 1 97 ? 2.557 -6.814 -14.137 1.00 80.50 97 ILE A N 1
ATOM 772 C CA . ILE A 1 97 ? 1.704 -7.888 -13.611 1.00 80.50 97 ILE A CA 1
ATOM 773 C C . ILE A 1 97 ? 1.455 -7.679 -12.114 1.00 80.50 97 ILE A C 1
ATOM 775 O O . ILE A 1 97 ? 0.307 -7.692 -11.668 1.00 80.50 97 ILE A O 1
ATOM 779 N N . GLU A 1 98 ? 2.509 -7.411 -11.343 1.00 77.50 98 GLU A N 1
ATOM 780 C CA . GLU A 1 98 ? 2.418 -7.129 -9.910 1.00 77.50 98 GLU A CA 1
ATOM 781 C C . GLU A 1 98 ? 1.495 -5.937 -9.618 1.00 77.50 98 GLU A C 1
ATOM 783 O O . GLU A 1 98 ? 0.633 -6.005 -8.739 1.00 77.50 98 GLU A O 1
ATOM 788 N N . THR A 1 99 ? 1.640 -4.845 -10.372 1.00 71.69 99 THR A N 1
ATOM 789 C CA . THR A 1 99 ? 0.843 -3.627 -10.188 1.00 71.69 99 THR A CA 1
ATOM 790 C C . THR A 1 99 ? -0.636 -3.883 -10.491 1.00 71.69 99 THR A C 1
ATOM 792 O O . THR A 1 99 ? -1.492 -3.424 -9.732 1.00 71.69 99 THR A O 1
ATOM 795 N N . ILE A 1 100 ? -0.952 -4.664 -11.531 1.00 73.50 100 ILE A N 1
ATOM 796 C CA . ILE A 1 100 ? -2.329 -5.063 -11.868 1.00 73.50 100 ILE A CA 1
ATOM 797 C C . ILE A 1 100 ? -2.933 -5.908 -10.747 1.00 73.50 100 ILE A C 1
ATOM 799 O O . ILE A 1 100 ? -4.015 -5.583 -10.254 1.00 73.50 100 ILE A O 1
ATOM 803 N N . VAL A 1 101 ? -2.221 -6.948 -10.298 1.00 73.25 101 VAL A N 1
ATOM 804 C CA . VAL A 1 101 ? -2.663 -7.806 -9.187 1.00 73.25 101 VAL A CA 1
ATOM 805 C C . VAL A 1 101 ? -2.943 -6.953 -7.953 1.00 73.25 101 VAL A C 1
ATOM 807 O O . VAL A 1 101 ? -4.007 -7.064 -7.343 1.00 73.25 101 VAL A O 1
ATOM 810 N N . ARG A 1 102 ? -2.040 -6.023 -7.632 1.00 71.19 102 ARG A N 1
ATOM 811 C CA . ARG A 1 102 ? -2.185 -5.110 -6.498 1.00 71.19 102 ARG A CA 1
ATOM 812 C C . ARG A 1 102 ? -3.447 -4.250 -6.619 1.00 71.19 102 ARG A C 1
ATOM 814 O O . ARG A 1 102 ? -4.247 -4.204 -5.686 1.00 71.19 102 ARG A O 1
ATOM 821 N N . ILE A 1 103 ? -3.681 -3.627 -7.773 1.00 70.25 103 ILE A N 1
ATOM 822 C CA . ILE A 1 103 ? -4.884 -2.818 -8.030 1.00 70.25 103 ILE A CA 1
ATOM 823 C C . ILE A 1 103 ? -6.163 -3.661 -7.905 1.00 70.25 103 ILE A C 1
ATOM 825 O O . ILE A 1 103 ? -7.139 -3.211 -7.306 1.00 70.25 103 ILE A O 1
ATOM 829 N N . CYS A 1 104 ? -6.174 -4.888 -8.426 1.00 67.75 104 CYS A N 1
ATOM 830 C CA . CYS A 1 104 ? -7.334 -5.779 -8.357 1.00 67.75 104 CYS A CA 1
ATOM 831 C C . CYS A 1 104 ? -7.703 -6.176 -6.916 1.00 67.75 104 CYS A C 1
ATOM 833 O O . CYS A 1 104 ? -8.894 -6.285 -6.599 1.00 67.75 104 CYS A O 1
ATOM 835 N N . VAL A 1 105 ? -6.710 -6.349 -6.036 1.00 64.06 105 VAL A N 1
ATOM 836 C CA . VAL A 1 105 ? -6.935 -6.699 -4.623 1.00 64.06 105 VAL A CA 1
ATOM 837 C C . VAL A 1 105 ? -7.424 -5.501 -3.813 1.00 64.06 105 VAL A C 1
ATOM 839 O O . VAL A 1 105 ? -8.419 -5.610 -3.100 1.00 64.06 105 VAL A O 1
ATOM 842 N N . PHE A 1 106 ? -6.786 -4.337 -3.959 1.00 62.00 106 PHE A N 1
ATOM 843 C CA . PHE A 1 106 ? -7.107 -3.155 -3.150 1.00 62.00 106 PHE A CA 1
ATOM 844 C C . PHE A 1 106 ? -8.423 -2.448 -3.545 1.00 62.00 106 PHE A C 1
ATOM 846 O O . PHE A 1 106 ? -8.926 -1.618 -2.792 1.00 62.00 106 PHE A O 1
ATOM 853 N N . ARG A 1 107 ? -9.025 -2.775 -4.699 1.00 60.44 107 ARG A N 1
ATOM 854 C CA . ARG A 1 107 ? -10.162 -2.028 -5.277 1.00 60.44 107 ARG A CA 1
ATOM 855 C C . ARG A 1 107 ? -11.526 -2.170 -4.588 1.00 60.44 107 ARG A C 1
ATOM 857 O O . ARG A 1 107 ? -12.394 -1.350 -4.877 1.00 60.44 107 ARG A O 1
ATOM 864 N N . CYS A 1 108 ? -11.771 -3.169 -3.737 1.00 50.53 108 CYS A N 1
ATOM 865 C CA . CYS A 1 108 ? -13.150 -3.468 -3.299 1.00 50.53 108 CYS A CA 1
ATOM 866 C C . CYS A 1 108 ? -13.565 -2.906 -1.929 1.00 50.53 108 CYS A C 1
ATOM 868 O O . CYS A 1 108 ? -14.761 -2.785 -1.688 1.00 50.53 108 CYS A O 1
ATOM 870 N N . GLU A 1 109 ? -12.635 -2.500 -1.060 1.00 53.72 109 GLU A N 1
ATOM 871 C CA . GLU A 1 109 ? -12.964 -2.002 0.297 1.00 53.72 109 GLU A CA 1
ATOM 872 C C . GLU A 1 109 ? -12.760 -0.488 0.482 1.00 53.72 109 GLU A C 1
ATOM 874 O O . GLU A 1 109 ? -13.191 0.078 1.482 1.00 53.72 109 GLU A O 1
ATOM 879 N N . PHE A 1 110 ? -12.157 0.172 -0.513 1.00 51.50 110 PHE A N 1
ATOM 880 C CA . PHE A 1 110 ? -11.619 1.540 -0.443 1.00 51.50 110 PHE A CA 1
ATOM 881 C C . PHE A 1 110 ? -12.610 2.657 -0.854 1.00 51.50 110 PHE A C 1
ATOM 883 O O . PHE A 1 110 ? -12.302 3.845 -0.806 1.00 51.50 110 PHE A O 1
ATOM 890 N N . PHE A 1 111 ? -13.845 2.332 -1.252 1.00 51.56 111 PHE A N 1
ATOM 891 C CA . PHE A 1 111 ? -14.809 3.349 -1.720 1.00 51.56 111 PHE A CA 1
ATOM 892 C C . PHE A 1 111 ? -15.405 4.238 -0.609 1.00 51.56 111 PHE A C 1
ATOM 894 O O . PHE A 1 111 ? -16.282 5.056 -0.884 1.00 51.56 111 PHE A O 1
ATOM 901 N N . LYS A 1 112 ? -14.946 4.114 0.644 1.00 53.12 112 LYS A N 1
ATOM 902 C CA . LYS A 1 112 ? -15.461 4.909 1.771 1.00 53.12 112 LYS A CA 1
ATOM 903 C C . LYS A 1 112 ? -14.656 6.177 2.082 1.00 53.12 112 LYS A C 1
ATOM 905 O O . LYS A 1 112 ? -15.229 7.080 2.687 1.00 53.12 112 LYS A O 1
ATOM 910 N N . HIS A 1 113 ? -13.395 6.307 1.651 1.00 60.38 113 HIS A N 1
ATOM 911 C CA . HIS A 1 113 ? -12.572 7.499 1.920 1.00 60.38 113 HIS A CA 1
ATOM 912 C C . HIS A 1 113 ? -12.149 8.238 0.635 1.00 60.38 113 HIS A C 1
ATOM 914 O O . HIS A 1 113 ? -11.656 7.655 -0.321 1.00 60.38 113 HIS A O 1
ATOM 920 N N . LYS A 1 114 ? -12.301 9.570 0.606 1.00 65.94 114 LYS A N 1
ATOM 921 C CA . LYS A 1 114 ? -12.039 10.399 -0.594 1.00 65.94 114 LYS A CA 1
ATOM 922 C C . LYS A 1 114 ? -10.566 10.401 -1.052 1.00 65.94 114 LYS A C 1
ATOM 924 O O . LYS A 1 114 ? -10.303 10.443 -2.249 1.00 65.94 114 LYS A O 1
ATOM 929 N N . PHE A 1 115 ? -9.614 10.325 -0.119 1.00 67.19 115 PHE A N 1
ATOM 930 C CA . PHE A 1 115 ? -8.170 10.329 -0.413 1.00 67.19 115 PHE A CA 1
ATOM 931 C C . PHE A 1 115 ? -7.680 9.035 -1.078 1.00 67.19 115 PHE A C 1
ATOM 933 O O . PHE A 1 115 ? -6.725 9.046 -1.848 1.00 67.19 115 PHE A O 1
ATOM 940 N N . GLU A 1 116 ? -8.371 7.930 -0.820 1.00 68.19 116 GLU A N 1
ATOM 941 C CA . GLU A 1 116 ? -8.056 6.608 -1.353 1.00 68.19 116 GLU A CA 1
ATOM 942 C C . GLU A 1 116 ? -8.335 6.504 -2.855 1.00 68.19 116 GLU A C 1
ATOM 944 O O . GLU A 1 116 ? -7.511 5.998 -3.620 1.00 68.19 116 GLU A O 1
ATOM 949 N N . VAL A 1 117 ? -9.478 7.044 -3.284 1.00 74.56 117 VAL A N 1
ATOM 950 C CA . VAL A 1 117 ? -9.877 7.093 -4.697 1.00 74.56 117 VAL A CA 1
ATOM 951 C C . VAL A 1 117 ? -8.958 8.018 -5.493 1.00 74.56 117 VAL A C 1
ATOM 953 O O . VAL A 1 117 ? -8.588 7.687 -6.617 1.00 74.56 117 VAL A O 1
ATOM 956 N N . PHE A 1 118 ? -8.550 9.148 -4.906 1.00 79.31 118 PHE A N 1
ATOM 957 C CA . PHE A 1 118 ? -7.608 10.068 -5.541 1.00 79.31 118 PHE A CA 1
ATOM 958 C C . PHE A 1 118 ? -6.258 9.396 -5.792 1.00 79.31 118 PHE A C 1
ATOM 960 O O . PHE A 1 118 ? -5.781 9.389 -6.923 1.00 79.31 118 PHE A O 1
ATOM 967 N N . ASP A 1 119 ? -5.678 8.756 -4.776 1.00 80.12 119 ASP A N 1
ATOM 968 C CA . ASP A 1 119 ? -4.395 8.079 -4.937 1.00 80.12 119 ASP A CA 1
ATOM 969 C C . ASP A 1 119 ? -4.496 6.927 -5.965 1.00 80.12 119 ASP A C 1
ATOM 971 O O . ASP A 1 119 ? -3.625 6.745 -6.816 1.00 80.12 119 ASP A O 1
ATOM 975 N N . ALA A 1 120 ? -5.596 6.164 -5.958 1.00 75.56 120 ALA A N 1
ATOM 976 C CA . ALA A 1 120 ? -5.844 5.138 -6.973 1.00 75.56 120 ALA A CA 1
ATOM 977 C C . ALA A 1 120 ? -5.930 5.717 -8.398 1.00 75.56 120 ALA A C 1
ATOM 979 O O . ALA A 1 120 ? -5.366 5.134 -9.325 1.00 75.56 120 ALA A O 1
ATOM 980 N N . ALA A 1 121 ? -6.584 6.866 -8.579 1.00 81.81 121 ALA A N 1
ATOM 981 C CA . ALA A 1 121 ? -6.645 7.552 -9.867 1.00 81.81 121 ALA A CA 1
ATOM 982 C C . ALA A 1 121 ? -5.256 8.023 -10.323 1.00 81.81 121 ALA A C 1
ATOM 984 O O . ALA A 1 121 ? -4.891 7.802 -11.477 1.00 81.81 121 ALA A O 1
ATOM 985 N N . VAL A 1 122 ? -4.454 8.592 -9.415 1.00 82.81 122 VAL A N 1
ATOM 986 C CA . VAL A 1 122 ? -3.078 9.006 -9.724 1.00 82.81 122 VAL A CA 1
ATOM 987 C C . VAL A 1 122 ? -2.236 7.804 -10.160 1.00 82.81 122 VAL A C 1
ATOM 989 O O . VAL A 1 122 ? -1.546 7.899 -11.165 1.00 82.81 122 VAL A O 1
ATOM 992 N N . VAL A 1 123 ? -2.353 6.640 -9.507 1.00 81.38 123 VAL A N 1
ATOM 993 C CA . VAL A 1 123 ? -1.659 5.409 -9.946 1.00 81.38 123 VAL A CA 1
ATOM 994 C C . VAL A 1 123 ? -2.047 4.989 -11.353 1.00 81.38 123 VAL A C 1
ATOM 996 O O . VAL A 1 123 ? -1.169 4.637 -12.136 1.00 81.38 123 VAL A O 1
ATOM 999 N N . VAL A 1 124 ? -3.341 5.004 -11.677 1.00 80.19 124 VAL A N 1
ATOM 1000 C CA . VAL A 1 124 ? -3.814 4.610 -13.010 1.00 80.19 124 VAL A CA 1
ATOM 1001 C C . VAL A 1 124 ? -3.269 5.564 -14.069 1.00 80.19 124 VAL A C 1
ATOM 1003 O O . VAL A 1 124 ? -2.756 5.105 -15.086 1.00 80.19 124 VAL A O 1
ATOM 1006 N N . VAL A 1 125 ? -3.314 6.874 -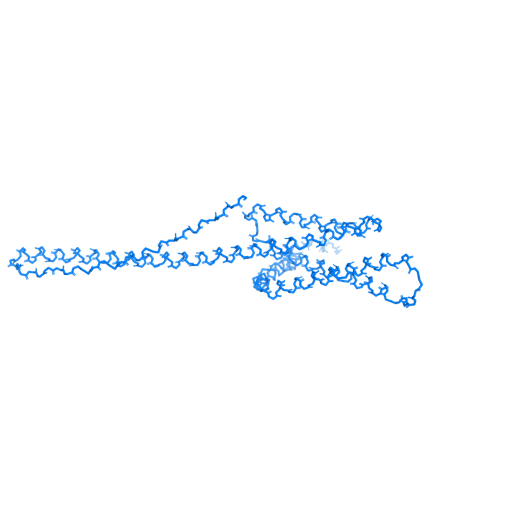13.819 1.00 84.75 125 VAL A N 1
ATOM 1007 C CA . VAL A 1 125 ? -2.765 7.875 -14.742 1.00 84.75 125 VAL A CA 1
ATOM 1008 C C . VAL A 1 125 ? -1.251 7.708 -14.883 1.00 84.75 125 VAL A C 1
ATOM 1010 O O . VAL A 1 125 ? -0.770 7.592 -16.004 1.00 84.75 125 VAL A O 1
ATOM 1013 N N . SER A 1 126 ? -0.499 7.612 -13.782 1.00 83.12 126 SER A N 1
ATOM 1014 C CA . SER A 1 126 ? 0.954 7.388 -13.810 1.00 83.12 126 SER A CA 1
ATOM 1015 C C . SER A 1 126 ? 1.330 6.124 -14.583 1.00 83.12 126 SER A C 1
ATOM 1017 O O . SER A 1 126 ? 2.287 6.141 -15.347 1.00 83.12 126 SER A O 1
ATOM 1019 N N . PHE A 1 127 ? 0.555 5.050 -14.432 1.00 76.94 127 PHE A N 1
ATOM 1020 C CA . PHE A 1 127 ? 0.765 3.801 -15.153 1.00 76.94 127 PHE A CA 1
ATOM 1021 C C . PHE A 1 127 ? 0.501 3.938 -16.662 1.00 76.94 127 PHE A C 1
ATOM 1023 O O . PHE A 1 127 ? 1.307 3.495 -17.477 1.00 76.94 127 PHE A O 1
ATOM 1030 N N . VAL A 1 128 ? -0.604 4.585 -17.049 1.00 81.56 128 VAL A N 1
ATOM 1031 C CA . VAL A 1 128 ? -0.908 4.856 -18.464 1.00 81.56 128 VAL A CA 1
ATOM 1032 C C . VAL A 1 128 ? 0.199 5.700 -19.092 1.00 81.56 128 VAL A C 1
ATOM 1034 O O . VAL A 1 128 ? 0.653 5.389 -20.190 1.00 81.56 128 VAL A O 1
ATOM 1037 N N . LEU A 1 129 ? 0.679 6.721 -18.379 1.00 81.75 129 LEU A N 1
ATOM 1038 C CA . LEU A 1 129 ? 1.811 7.527 -18.822 1.00 81.75 129 LEU A CA 1
ATOM 1039 C C . LEU A 1 129 ? 3.074 6.663 -18.961 1.00 81.75 129 LEU A C 1
ATOM 1041 O O . LEU A 1 129 ? 3.717 6.722 -20.002 1.00 81.75 129 LEU A O 1
ATOM 1045 N N . GLU A 1 130 ? 3.394 5.800 -17.996 1.00 77.75 130 GLU A N 1
ATOM 1046 C CA . GLU A 1 130 ? 4.560 4.904 -18.074 1.00 77.75 130 GLU A CA 1
ATOM 1047 C C . GLU A 1 130 ? 4.551 4.024 -19.337 1.00 77.75 130 GLU A C 1
ATOM 1049 O O . GLU A 1 130 ? 5.580 3.879 -20.001 1.00 77.75 130 GLU A O 1
ATOM 1054 N N . VAL A 1 131 ? 3.388 3.478 -19.707 1.00 76.19 131 VAL A N 1
ATOM 1055 C CA . VAL A 1 131 ? 3.224 2.643 -20.909 1.00 76.19 131 VAL A CA 1
ATOM 1056 C C . VAL A 1 131 ? 3.310 3.472 -22.190 1.00 76.19 131 VAL A C 1
ATOM 1058 O O . VAL A 1 131 ? 4.032 3.109 -23.119 1.00 76.19 131 VAL A O 1
ATOM 1061 N N . VAL A 1 132 ? 2.585 4.592 -22.252 1.00 81.62 132 VAL A N 1
ATOM 1062 C CA . VAL A 1 132 ? 2.526 5.443 -23.450 1.00 81.62 132 VAL A CA 1
ATOM 1063 C C . VAL A 1 132 ? 3.883 6.085 -23.731 1.00 81.62 132 VAL A C 1
ATOM 1065 O O . VAL A 1 132 ? 4.331 6.072 -24.877 1.00 81.62 132 VAL A O 1
ATOM 1068 N N . PHE A 1 133 ? 4.575 6.589 -22.706 1.00 77.31 133 PHE A N 1
ATOM 1069 C CA . PHE A 1 133 ? 5.894 7.202 -22.873 1.00 77.31 133 PHE A CA 1
ATOM 1070 C C . PHE A 1 133 ? 6.945 6.196 -23.335 1.00 77.31 133 PHE A C 1
ATOM 1072 O O . PHE A 1 133 ? 7.755 6.538 -24.191 1.00 77.31 133 PHE A O 1
ATOM 1079 N N . ARG A 1 134 ? 6.887 4.949 -22.854 1.00 72.31 134 ARG A N 1
ATOM 1080 C CA . ARG A 1 134 ? 7.783 3.878 -23.310 1.00 72.31 134 ARG A CA 1
ATOM 1081 C C . ARG A 1 134 ? 7.568 3.491 -24.773 1.00 72.31 134 ARG A C 1
ATOM 1083 O O . ARG A 1 134 ? 8.517 3.074 -25.425 1.00 72.31 134 ARG A O 1
ATOM 1090 N N . ASN A 1 135 ? 6.338 3.604 -25.275 1.00 69.31 135 ASN A N 1
ATOM 1091 C CA . ASN A 1 135 ? 5.985 3.177 -26.630 1.00 69.31 135 ASN A CA 1
ATOM 1092 C C . ASN A 1 135 ? 6.013 4.309 -27.675 1.00 69.31 135 ASN A C 1
ATOM 1094 O O . ASN A 1 135 ? 6.083 4.019 -28.864 1.00 69.31 135 ASN A O 1
ATOM 1098 N N . SER A 1 136 ? 5.905 5.581 -27.265 1.00 68.75 136 SER A N 1
ATOM 1099 C CA . SER A 1 136 ? 5.596 6.682 -28.192 1.00 68.75 136 SER A CA 1
ATOM 1100 C C . SER A 1 136 ? 6.559 7.873 -28.186 1.00 68.75 136 SER A C 1
ATOM 1102 O O . SER A 1 136 ? 6.512 8.640 -29.148 1.00 68.75 136 SER A O 1
ATOM 1104 N N . LEU A 1 137 ? 7.384 8.093 -27.152 1.00 58.28 137 LEU A N 1
ATOM 1105 C CA . LEU A 1 137 ? 8.297 9.247 -27.108 1.00 58.28 137 LEU A CA 1
ATOM 1106 C C . LEU A 1 137 ? 9.749 8.826 -27.325 1.00 58.28 137 LEU A C 1
ATOM 1108 O O . LEU A 1 137 ? 10.199 7.816 -26.794 1.00 58.28 137 LEU A O 1
ATOM 1112 N N . GLY A 1 138 ? 10.473 9.635 -28.101 1.00 62.31 138 GLY A N 1
ATOM 1113 C CA . GLY A 1 138 ? 11.881 9.412 -28.411 1.00 62.31 138 GLY A CA 1
ATOM 1114 C C . GLY A 1 138 ? 12.761 9.239 -27.159 1.00 62.31 138 GLY A C 1
ATOM 1115 O O . GLY A 1 138 ? 12.431 9.777 -26.093 1.00 62.31 138 GLY A O 1
ATOM 1116 N N . PRO A 1 139 ? 13.883 8.508 -27.296 1.00 60.88 139 PRO A N 1
ATOM 1117 C CA . PRO A 1 139 ? 14.706 8.022 -26.183 1.00 60.88 139 PRO A CA 1
ATOM 1118 C C . PRO A 1 139 ? 15.174 9.127 -25.223 1.00 60.88 139 PRO A C 1
ATOM 1120 O O . PRO A 1 139 ? 15.248 8.909 -24.020 1.00 60.88 139 PRO A O 1
ATOM 1123 N N . GLU A 1 140 ? 15.379 10.347 -25.716 1.00 67.06 140 GLU A N 1
ATOM 1124 C CA . GLU A 1 140 ? 16.028 11.422 -24.954 1.00 67.06 140 GLU A CA 1
ATOM 1125 C C . GLU A 1 140 ? 15.166 12.006 -23.815 1.00 67.06 140 GLU A C 1
ATOM 1127 O O . GLU A 1 140 ? 15.680 12.417 -22.778 1.00 67.06 140 GLU A O 1
ATOM 1132 N N . SER A 1 141 ? 13.840 12.085 -23.991 1.00 70.88 141 SER A N 1
ATOM 1133 C CA . SER A 1 141 ? 12.936 12.737 -23.015 1.00 70.88 141 SER A CA 1
ATOM 1134 C C . SER A 1 141 ? 12.150 11.747 -22.157 1.00 70.88 141 SER A C 1
ATOM 1136 O O . SER A 1 141 ? 11.706 12.086 -21.058 1.00 70.88 141 SER A O 1
ATOM 1138 N N . ALA A 1 142 ? 11.972 10.518 -22.642 1.00 76.31 142 ALA A N 1
ATOM 1139 C CA . ALA A 1 142 ? 11.214 9.491 -21.938 1.00 76.31 142 ALA A CA 1
ATOM 1140 C C . ALA A 1 142 ? 11.959 8.980 -20.696 1.00 76.31 142 ALA A C 1
ATOM 1142 O O . ALA A 1 142 ? 11.330 8.674 -19.685 1.00 76.31 142 ALA A O 1
ATOM 1143 N N . VAL A 1 143 ? 13.292 8.941 -20.745 1.00 78.00 143 VAL A N 1
ATOM 1144 C CA . VAL A 1 143 ? 14.140 8.365 -19.696 1.00 78.00 143 VAL A CA 1
ATOM 1145 C C . VAL A 1 143 ? 13.999 9.105 -18.358 1.00 78.00 143 VAL A C 1
ATOM 1147 O O . VAL A 1 143 ? 13.764 8.473 -17.329 1.00 78.00 143 VAL A O 1
ATOM 1150 N N . GLY A 1 144 ? 14.050 10.442 -18.348 1.00 81.31 144 GLY A N 1
ATOM 1151 C CA . GLY A 1 144 ? 13.896 11.223 -17.111 1.00 81.31 144 GLY A CA 1
ATOM 1152 C C . GLY A 1 144 ? 12.507 11.079 -16.480 1.00 81.31 144 GLY A C 1
ATOM 1153 O O . GLY A 1 144 ? 12.375 10.915 -15.266 1.00 81.31 144 GLY A O 1
ATOM 1154 N N . LEU A 1 145 ? 11.458 11.069 -17.307 1.00 83.00 145 LEU A N 1
ATOM 1155 C CA . LEU A 1 145 ? 10.090 10.876 -16.832 1.00 83.00 145 LEU A CA 1
ATOM 1156 C C . LEU A 1 145 ? 9.855 9.447 -16.321 1.00 83.00 145 LEU A C 1
ATOM 1158 O O . LEU A 1 145 ? 9.169 9.263 -15.320 1.00 83.00 145 LEU A O 1
ATOM 1162 N N . LEU A 1 146 ? 10.468 8.445 -16.955 1.00 80.06 146 LEU A N 1
ATOM 1163 C CA . LEU A 1 146 ? 10.451 7.046 -16.523 1.00 80.06 146 LEU A CA 1
ATOM 1164 C C . LEU A 1 146 ? 11.067 6.899 -15.122 1.00 80.06 146 LEU A C 1
ATOM 1166 O O . LEU A 1 146 ? 10.475 6.234 -14.270 1.00 80.06 146 LEU A O 1
ATOM 1170 N N . VAL A 1 147 ? 12.182 7.583 -14.835 1.00 84.06 147 VAL A N 1
ATOM 1171 C CA . VAL A 1 147 ? 12.769 7.630 -13.482 1.00 84.06 147 VAL A CA 1
ATOM 1172 C C . VAL A 1 147 ? 11.779 8.224 -12.475 1.00 84.06 147 VAL A C 1
ATOM 1174 O O . VAL A 1 147 ? 11.550 7.628 -11.425 1.00 84.06 147 VAL A O 1
ATOM 1177 N N . VAL A 1 148 ? 11.134 9.353 -12.789 1.00 85.25 148 VAL A N 1
ATOM 1178 C CA . VAL A 1 148 ? 10.150 9.990 -11.889 1.00 85.25 148 VAL A CA 1
ATOM 1179 C C . VAL A 1 148 ? 8.932 9.090 -11.646 1.00 85.25 148 VAL A C 1
ATOM 1181 O O . VAL A 1 148 ? 8.497 8.939 -10.504 1.00 85.25 148 VAL A O 1
ATOM 1184 N N . LEU A 1 149 ? 8.403 8.445 -12.689 1.00 82.12 149 LEU A N 1
ATOM 1185 C CA . LEU A 1 149 ? 7.292 7.493 -12.578 1.00 82.12 149 LEU A CA 1
ATOM 1186 C C . LEU A 1 149 ? 7.668 6.266 -11.734 1.00 82.12 149 LEU A C 1
ATOM 1188 O O . LEU A 1 149 ? 6.841 5.758 -10.975 1.00 82.12 149 LEU A O 1
ATOM 1192 N N . ARG A 1 150 ? 8.928 5.821 -11.784 1.00 83.69 150 ARG A N 1
ATOM 1193 C CA . ARG A 1 150 ? 9.434 4.778 -10.883 1.00 83.69 150 ARG A CA 1
ATOM 1194 C C . ARG A 1 150 ? 9.583 5.272 -9.449 1.00 83.69 150 ARG A C 1
ATOM 1196 O O . ARG A 1 150 ? 9.174 4.567 -8.532 1.00 83.69 150 ARG A O 1
ATOM 1203 N N . LEU A 1 151 ? 10.068 6.493 -9.227 1.00 86.00 151 LEU A N 1
ATOM 1204 C CA . LEU A 1 151 ? 10.139 7.088 -7.886 1.00 86.00 151 LEU A CA 1
ATOM 1205 C C . LEU A 1 151 ? 8.751 7.277 -7.259 1.00 86.00 151 LEU A C 1
ATOM 1207 O O . LEU A 1 151 ? 8.586 7.075 -6.055 1.00 86.00 151 LEU A O 1
ATOM 1211 N N . TRP A 1 152 ? 7.726 7.564 -8.067 1.00 85.56 152 TRP A N 1
ATOM 1212 C CA . TRP A 1 152 ? 6.331 7.605 -7.615 1.00 85.56 152 TRP A CA 1
ATOM 1213 C C . TRP A 1 152 ? 5.894 6.298 -6.930 1.00 85.56 152 TRP A C 1
ATOM 1215 O O . TRP A 1 152 ? 5.123 6.315 -5.965 1.00 85.56 152 TRP A O 1
ATOM 1225 N N . ARG A 1 153 ? 6.452 5.153 -7.351 1.00 84.94 153 ARG A N 1
ATOM 1226 C CA . ARG A 1 153 ? 6.219 3.847 -6.718 1.00 84.94 153 ARG A CA 1
ATOM 1227 C C . ARG A 1 153 ? 6.579 3.853 -5.231 1.00 84.94 153 ARG A C 1
ATOM 1229 O O . ARG A 1 153 ? 5.872 3.221 -4.449 1.00 84.94 153 ARG A O 1
ATOM 1236 N N . VAL A 1 154 ? 7.620 4.585 -4.828 1.00 86.56 154 VAL A N 1
ATOM 1237 C CA . VAL A 1 154 ? 8.042 4.712 -3.424 1.00 86.56 154 VAL A CA 1
ATOM 1238 C C . VAL A 1 154 ? 6.989 5.463 -2.611 1.00 86.56 154 VAL A C 1
ATOM 1240 O O . VAL A 1 154 ? 6.551 4.961 -1.577 1.00 86.56 154 VAL A O 1
ATOM 1243 N N . ALA A 1 155 ? 6.509 6.606 -3.111 1.00 85.62 155 ALA A N 1
ATOM 1244 C CA . ALA A 1 155 ? 5.441 7.372 -2.463 1.00 85.62 155 ALA A CA 1
ATOM 1245 C C . ALA A 1 155 ? 4.177 6.519 -2.275 1.00 85.62 155 ALA A C 1
ATOM 1247 O O . ALA A 1 155 ? 3.582 6.483 -1.199 1.00 85.62 155 ALA A O 1
ATOM 1248 N N . ARG A 1 156 ? 3.824 5.729 -3.293 1.00 82.25 156 ARG A N 1
ATOM 1249 C CA . ARG A 1 156 ? 2.707 4.781 -3.223 1.00 82.25 156 ARG A CA 1
ATOM 1250 C C . ARG A 1 156 ? 2.891 3.668 -2.204 1.00 82.25 156 ARG A C 1
ATOM 1252 O O . ARG A 1 156 ? 1.910 3.288 -1.565 1.00 82.25 156 ARG A O 1
ATOM 1259 N N . ILE A 1 157 ? 4.098 3.119 -2.075 1.00 84.88 157 ILE A N 1
ATOM 1260 C CA . ILE A 1 157 ? 4.402 2.106 -1.057 1.00 84.88 157 ILE A CA 1
ATOM 1261 C C . ILE A 1 157 ? 4.233 2.715 0.333 1.00 84.88 157 ILE A C 1
ATOM 1263 O O . ILE A 1 157 ? 3.569 2.109 1.169 1.00 84.88 157 ILE A O 1
ATOM 1267 N N . ILE A 1 158 ? 4.750 3.926 0.554 1.00 86.44 158 ILE A N 1
ATOM 1268 C CA . ILE A 1 158 ? 4.610 4.642 1.827 1.00 86.44 158 ILE A CA 1
ATOM 1269 C C . ILE A 1 158 ? 3.131 4.875 2.147 1.00 86.44 158 ILE A C 1
ATOM 1271 O O . ILE A 1 158 ? 2.682 4.477 3.219 1.00 86.44 158 ILE A O 1
ATOM 1275 N N . ASN A 1 159 ? 2.348 5.419 1.210 1.00 82.31 159 ASN A N 1
ATOM 1276 C CA . ASN A 1 159 ? 0.909 5.629 1.401 1.00 82.31 159 ASN A CA 1
ATOM 1277 C C . ASN A 1 159 ? 0.178 4.317 1.720 1.00 82.31 159 ASN A C 1
ATOM 1279 O O . ASN A 1 159 ? -0.680 4.277 2.602 1.00 82.31 159 ASN A O 1
ATOM 1283 N N . GLY A 1 160 ? 0.549 3.223 1.046 1.00 79.38 160 GLY A N 1
ATOM 1284 C CA . GLY A 1 160 ? 0.017 1.889 1.317 1.00 79.38 160 GLY A CA 1
ATOM 1285 C C . GLY A 1 160 ? 0.352 1.378 2.722 1.00 79.38 160 GLY A C 1
ATOM 1286 O O . GLY A 1 160 ? -0.531 0.858 3.403 1.00 79.38 160 GLY A O 1
ATOM 1287 N N . VAL A 1 161 ? 1.595 1.553 3.184 1.00 83.06 161 VAL A N 1
ATOM 1288 C CA . VAL A 1 161 ? 2.030 1.166 4.538 1.00 83.06 161 VAL A CA 1
ATOM 1289 C C . VAL A 1 161 ? 1.338 2.019 5.596 1.00 83.06 161 VAL A C 1
ATOM 1291 O O . VAL A 1 161 ? 0.799 1.468 6.550 1.00 83.06 161 VAL A O 1
ATOM 1294 N N . VAL A 1 162 ? 1.285 3.341 5.415 1.00 83.44 162 VAL A N 1
ATOM 1295 C CA . VAL A 1 162 ? 0.584 4.259 6.327 1.00 83.44 162 VAL A CA 1
ATOM 1296 C C . VAL A 1 162 ? -0.885 3.869 6.448 1.00 83.44 162 VAL A C 1
ATOM 1298 O O . VAL A 1 162 ? -1.410 3.779 7.556 1.00 83.44 162 VAL A O 1
ATOM 1301 N N . MET A 1 163 ? -1.538 3.564 5.325 1.00 77.25 163 MET A N 1
ATOM 1302 C CA . MET A 1 163 ? -2.917 3.093 5.337 1.00 77.25 163 MET A CA 1
ATOM 1303 C C . MET A 1 163 ? -3.055 1.746 6.055 1.00 77.25 163 MET A C 1
ATOM 1305 O O . MET A 1 163 ? -3.944 1.586 6.885 1.00 77.25 163 MET A O 1
ATOM 1309 N N . SER A 1 164 ? -2.159 0.791 5.794 1.00 78.62 164 SER A N 1
ATOM 1310 C CA . SER A 1 164 ? -2.138 -0.509 6.479 1.00 78.62 164 SER A CA 1
ATOM 1311 C C . SER A 1 164 ? -2.002 -0.348 7.999 1.00 78.62 164 SER A C 1
ATOM 1313 O O . SER A 1 164 ? -2.766 -0.943 8.763 1.00 78.62 164 SER A O 1
ATOM 1315 N N . VAL A 1 165 ? -1.101 0.531 8.449 1.00 82.31 165 VAL A N 1
ATOM 1316 C CA . VAL A 1 165 ? -0.912 0.867 9.867 1.00 82.31 165 VAL A CA 1
ATOM 1317 C C . VAL A 1 165 ? -2.161 1.530 10.444 1.00 82.31 165 VAL A C 1
ATOM 1319 O O . VAL A 1 165 ? -2.606 1.136 11.521 1.00 82.31 165 VAL A O 1
ATOM 1322 N N . LYS A 1 166 ? -2.770 2.482 9.728 1.00 80.69 166 LYS A N 1
ATOM 1323 C CA . LYS A 1 166 ? -4.014 3.139 10.149 1.00 80.69 166 LYS A CA 1
ATOM 1324 C C . LYS A 1 166 ? -5.146 2.125 10.326 1.00 80.69 166 LYS A C 1
ATOM 1326 O O . LYS A 1 166 ? -5.785 2.104 11.373 1.00 80.69 166 LYS A O 1
ATOM 1331 N N . ILE A 1 167 ? -5.341 1.236 9.352 1.00 78.75 167 ILE A N 1
ATOM 1332 C CA . ILE A 1 167 ? -6.340 0.160 9.416 1.00 78.75 167 ILE A CA 1
ATOM 1333 C C . ILE A 1 167 ? -6.055 -0.768 10.605 1.00 78.75 167 ILE A C 1
ATOM 1335 O O . ILE A 1 167 ? -6.973 -1.137 11.340 1.00 78.75 167 ILE A O 1
ATOM 1339 N N . HIS A 1 168 ? -4.793 -1.139 10.834 1.00 78.50 168 HIS A N 1
ATOM 1340 C CA . HIS A 1 168 ? -4.411 -1.981 11.968 1.00 78.50 168 HIS A CA 1
ATOM 1341 C C . HIS A 1 168 ? -4.701 -1.302 13.315 1.00 78.50 168 HIS A C 1
ATOM 1343 O O . HIS A 1 168 ? -5.272 -1.927 14.212 1.00 78.50 168 HIS A O 1
ATOM 1349 N N . ALA A 1 169 ? -4.362 -0.017 13.442 1.00 79.94 169 ALA A N 1
ATOM 1350 C CA . ALA A 1 169 ? -4.631 0.782 14.630 1.00 79.94 169 ALA A CA 1
ATOM 1351 C C . ALA A 1 169 ? -6.139 0.909 14.898 1.00 79.94 169 ALA A C 1
ATOM 1353 O O . ALA A 1 169 ? -6.588 0.640 16.012 1.00 79.94 169 ALA A O 1
ATOM 1354 N N . GLU A 1 170 ? -6.937 1.222 13.872 1.00 82.50 170 GLU A N 1
ATOM 1355 C CA . GLU A 1 170 ? -8.397 1.294 13.985 1.00 82.50 170 GLU A CA 1
ATOM 1356 C C . GLU A 1 170 ? -9.014 -0.048 14.394 1.00 82.50 170 GLU A C 1
ATOM 1358 O O . GLU A 1 170 ? -9.926 -0.088 15.220 1.00 82.50 170 GLU A O 1
ATOM 1363 N N . ASN A 1 171 ? -8.521 -1.163 13.849 1.00 77.94 171 ASN A N 1
ATOM 1364 C CA . ASN A 1 171 ? -9.009 -2.496 14.201 1.00 77.94 171 ASN A CA 1
ATOM 1365 C C . ASN A 1 171 ? -8.674 -2.867 15.648 1.00 77.94 171 ASN A C 1
ATOM 1367 O O . ASN A 1 171 ? -9.523 -3.427 16.345 1.00 77.94 171 ASN A O 1
ATOM 1371 N N . LYS A 1 172 ? -7.470 -2.522 16.120 1.00 82.44 172 LYS A N 1
ATOM 1372 C CA . LYS A 1 172 ? -7.088 -2.711 17.522 1.00 82.44 172 LYS A CA 1
ATOM 1373 C C . LYS A 1 172 ? -7.988 -1.885 18.441 1.00 82.44 172 LYS A C 1
ATOM 1375 O O . LYS A 1 172 ? -8.541 -2.425 19.392 1.00 82.44 172 LYS A O 1
ATOM 1380 N N . LEU A 1 173 ? -8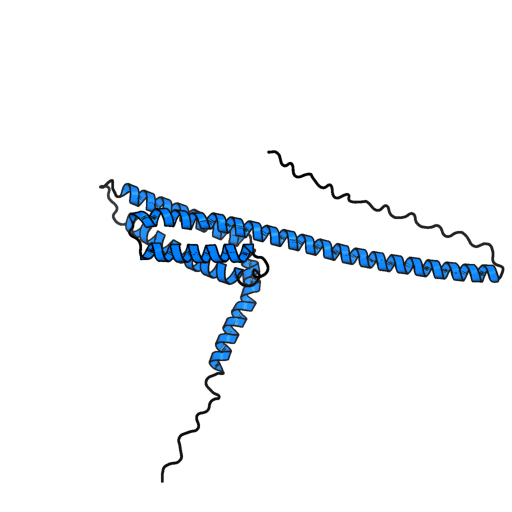.225 -0.620 18.095 1.00 86.38 173 LEU A N 1
ATOM 1381 C CA . LEU A 1 173 ? -9.077 0.281 18.871 1.00 86.38 173 LEU A CA 1
ATOM 1382 C C . LEU A 1 173 ? -10.536 -0.200 18.914 1.00 86.38 173 LEU A C 1
ATOM 1384 O O . LEU A 1 173 ? -11.148 -0.223 19.978 1.00 86.38 173 LEU A O 1
ATOM 1388 N N . LYS A 1 174 ? -11.081 -0.677 17.787 1.00 87.44 174 LYS A N 1
ATOM 1389 C CA . LYS A 1 174 ? -12.421 -1.293 17.733 1.00 87.44 174 LYS A CA 1
ATOM 1390 C C . LYS A 1 174 ? -12.525 -2.538 18.615 1.00 87.44 174 LYS A C 1
ATOM 1392 O O . LYS A 1 174 ? -13.572 -2.754 19.222 1.00 87.44 174 LYS A O 1
ATOM 1397 N N . ARG A 1 175 ? -11.474 -3.362 18.684 1.00 88.06 175 ARG A N 1
ATOM 1398 C CA . ARG A 1 175 ? -11.449 -4.559 19.537 1.00 88.06 175 ARG A CA 1
ATOM 1399 C C . ARG A 1 175 ? -11.474 -4.189 21.017 1.00 88.06 175 ARG A C 1
ATOM 1401 O O . ARG A 1 175 ? -12.307 -4.724 21.740 1.00 88.06 175 ARG A O 1
ATOM 1408 N N . GLU A 1 176 ? -10.612 -3.267 21.433 1.00 88.06 176 GLU A N 1
ATOM 1409 C CA . GLU A 1 176 ? -10.581 -2.772 22.816 1.00 88.06 176 GLU A CA 1
ATOM 1410 C C . GLU A 1 176 ? -11.926 -2.154 23.212 1.00 88.06 176 GLU A C 1
ATOM 1412 O O . GLU A 1 176 ? -12.463 -2.454 24.275 1.00 88.06 176 GLU A O 1
ATOM 1417 N N . ARG A 1 177 ? -12.534 -1.364 22.317 1.00 88.56 177 ARG A N 1
ATOM 1418 C CA . ARG A 1 177 ? -13.846 -0.757 22.568 1.00 88.56 177 ARG A CA 1
ATOM 1419 C C . ARG A 1 177 ? -14.937 -1.800 22.813 1.00 88.56 177 ARG A C 1
ATOM 1421 O O . ARG A 1 177 ? -15.687 -1.658 23.767 1.00 88.56 177 ARG A O 1
ATOM 1428 N N . ARG A 1 178 ? -14.987 -2.869 22.010 1.00 92.25 178 ARG A N 1
ATOM 1429 C CA . ARG A 1 178 ? -15.962 -3.962 22.191 1.00 92.25 178 ARG A CA 1
ATOM 1430 C C . ARG A 1 178 ? -15.787 -4.693 23.520 1.00 92.25 178 ARG A C 1
ATOM 1432 O O . ARG A 1 178 ? -16.776 -5.058 24.141 1.00 92.25 178 ARG A O 1
ATOM 1439 N N . LEU A 1 179 ? -14.543 -4.924 23.944 1.00 91.88 179 LEU A N 1
ATOM 1440 C CA . LEU A 1 179 ? -14.261 -5.559 25.236 1.00 91.88 179 LEU A CA 1
ATOM 1441 C C . LEU A 1 179 ? -14.696 -4.663 26.398 1.00 91.88 179 LEU A C 1
ATOM 1443 O O . LEU A 1 179 ? -15.300 -5.145 27.353 1.00 91.88 179 LEU A O 1
ATOM 1447 N N . ARG A 1 180 ? -14.437 -3.358 26.288 1.00 89.19 180 ARG A N 1
ATOM 1448 C CA . ARG A 1 180 ? -14.875 -2.374 27.275 1.00 89.19 180 ARG A CA 1
ATOM 1449 C C . ARG A 1 180 ? -16.400 -2.289 27.361 1.00 89.19 180 ARG A C 1
ATOM 1451 O O . ARG A 1 180 ? -16.930 -2.363 28.460 1.00 89.19 180 ARG A O 1
ATOM 1458 N N . GLU A 1 181 ? -17.088 -2.206 26.223 1.00 93.50 181 GLU A N 1
ATOM 1459 C CA . GLU A 1 181 ? -18.558 -2.191 26.160 1.00 93.50 181 GLU A CA 1
ATOM 1460 C C . GLU A 1 181 ? -19.160 -3.456 26.800 1.00 93.50 181 GLU A C 1
ATOM 1462 O O . GLU A 1 181 ? -20.077 -3.352 27.610 1.00 93.50 181 GLU A O 1
ATOM 1467 N N . ALA A 1 182 ? -18.598 -4.639 26.525 1.00 93.25 182 ALA A N 1
ATOM 1468 C CA . ALA A 1 182 ? -19.049 -5.888 27.144 1.00 93.25 182 ALA A CA 1
ATOM 1469 C C . ALA A 1 182 ? -18.848 -5.898 28.672 1.00 93.25 182 ALA A C 1
ATOM 1471 O O . ALA A 1 182 ? -19.740 -6.310 29.411 1.00 93.25 182 ALA A O 1
ATOM 1472 N N . SER A 1 183 ? -17.702 -5.408 29.158 1.00 91.94 183 SER A N 1
ATOM 1473 C CA . SER A 1 183 ? -17.435 -5.311 30.599 1.00 91.94 183 SER A CA 1
ATOM 1474 C C . SER A 1 183 ? -18.342 -4.291 31.296 1.00 91.94 183 SER A C 1
ATOM 1476 O O . SER A 1 183 ? -18.772 -4.531 32.425 1.00 91.94 183 SER A O 1
ATOM 1478 N N . GLU A 1 184 ? -18.638 -3.162 30.648 1.00 91.75 184 GLU A N 1
ATOM 1479 C CA . GLU A 1 184 ? -19.571 -2.152 31.161 1.00 91.75 184 GLU A CA 1
ATOM 1480 C C . GLU A 1 184 ? -21.003 -2.710 31.238 1.00 91.75 184 GLU A C 1
ATOM 1482 O O . GLU A 1 184 ? -21.70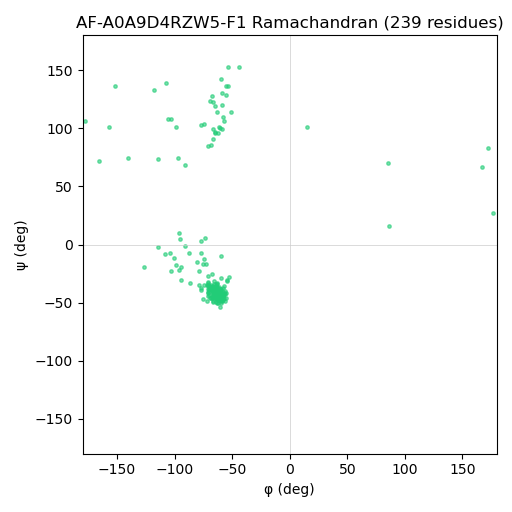6 -2.459 32.220 1.00 91.75 184 GLU A O 1
ATOM 1487 N N . GLU A 1 185 ? -21.417 -3.537 30.272 1.00 94.00 185 GLU A N 1
ATOM 1488 C CA . GLU A 1 185 ? -22.715 -4.220 30.299 1.00 94.00 185 GLU A CA 1
ATOM 1489 C C . GLU A 1 185 ? -22.816 -5.232 31.455 1.00 94.00 185 GLU A C 1
ATOM 1491 O O . GLU A 1 185 ? -23.832 -5.285 32.152 1.00 94.00 185 GLU A O 1
ATOM 1496 N N . GLU A 1 186 ? -21.762 -6.013 31.714 1.00 91.56 186 GLU A N 1
ATOM 1497 C CA . GLU A 1 186 ? -21.719 -6.919 32.869 1.00 91.56 186 GLU A CA 1
ATOM 1498 C C . GLU A 1 186 ? -21.793 -6.154 34.196 1.00 91.56 186 GLU A C 1
ATOM 1500 O O . GLU A 1 186 ? -22.579 -6.515 35.075 1.00 91.56 186 GLU A O 1
ATOM 1505 N N . LEU A 1 187 ? -21.043 -5.054 34.331 1.00 88.56 187 LEU A N 1
ATOM 1506 C CA . LEU A 1 187 ? -21.106 -4.185 35.511 1.00 88.56 187 LEU A CA 1
ATOM 1507 C C . LEU A 1 187 ? -22.508 -3.606 35.727 1.00 88.56 187 LEU A C 1
ATOM 1509 O O . LEU A 1 187 ? -22.968 -3.529 36.869 1.00 88.56 187 LEU A O 1
ATOM 1513 N N . MET A 1 188 ? -23.201 -3.225 34.650 1.00 91.00 188 MET A N 1
ATOM 1514 C CA . MET A 1 188 ? -24.576 -2.733 34.726 1.00 91.00 188 MET A CA 1
ATOM 1515 C C . MET A 1 188 ? -25.528 -3.818 35.252 1.00 91.00 188 MET A C 1
ATOM 1517 O O . MET A 1 188 ? -26.300 -3.542 36.170 1.00 91.00 188 MET A O 1
ATOM 1521 N N . LYS A 1 189 ? -25.407 -5.065 34.773 1.00 92.75 189 LYS A N 1
ATOM 1522 C CA . LYS A 1 189 ? -26.207 -6.209 35.260 1.00 92.75 189 LYS A CA 1
ATOM 1523 C C . LYS A 1 189 ? -25.986 -6.480 36.747 1.00 92.75 189 LYS A C 1
ATOM 1525 O O . LYS A 1 189 ? -26.951 -6.631 37.495 1.00 92.75 189 LYS A O 1
ATOM 1530 N N . TYR A 1 190 ? -24.731 -6.500 37.202 1.00 88.62 190 TYR A N 1
ATOM 1531 C CA . TYR A 1 190 ? -24.428 -6.680 38.626 1.00 88.62 190 TYR A CA 1
ATOM 1532 C C . TYR A 1 190 ? -24.972 -5.527 39.478 1.00 88.62 190 TYR A C 1
ATOM 1534 O O . TYR A 1 190 ? -25.523 -5.765 40.552 1.00 88.62 190 TYR A O 1
ATOM 1542 N N . ARG A 1 191 ? -24.883 -4.280 38.996 1.00 89.31 191 ARG A N 1
ATOM 1543 C CA . ARG A 1 191 ? -25.433 -3.109 39.694 1.00 89.31 191 ARG A CA 1
ATOM 1544 C C . ARG A 1 191 ? -26.957 -3.176 39.822 1.00 89.31 191 ARG A C 1
ATOM 1546 O O . ARG A 1 191 ? -27.480 -2.876 40.896 1.00 89.31 191 ARG A O 1
ATOM 1553 N N . GLU A 1 192 ? -27.665 -3.581 38.770 1.00 90.38 192 GLU A N 1
ATOM 1554 C CA . GLU A 1 192 ? -29.116 -3.799 38.823 1.00 90.38 192 GLU A CA 1
ATOM 1555 C C . GLU A 1 192 ? -29.483 -4.904 39.816 1.00 90.38 192 GLU A C 1
ATOM 1557 O O . GLU A 1 192 ? -30.383 -4.713 40.635 1.00 90.38 192 GLU A O 1
ATOM 1562 N N . TYR A 1 193 ? -28.748 -6.020 39.803 1.00 90.44 193 TYR A N 1
ATOM 1563 C CA . TYR A 1 193 ? -28.963 -7.130 40.729 1.00 90.44 193 TYR A CA 1
ATOM 1564 C C . TYR A 1 193 ? -28.772 -6.714 42.195 1.00 90.44 193 TYR A C 1
ATOM 1566 O O . TYR A 1 193 ? -29.652 -6.970 43.018 1.00 90.44 193 TYR A O 1
ATOM 1574 N N . CYS A 1 194 ? -27.683 -6.006 42.521 1.00 85.38 194 CYS A N 1
ATOM 1575 C CA . CYS A 1 194 ? -27.455 -5.478 43.870 1.00 85.38 194 CYS A CA 1
ATOM 1576 C C . CYS A 1 194 ? -28.576 -4.523 44.301 1.00 85.38 194 CYS A C 1
ATOM 1578 O O . CYS A 1 194 ? -29.094 -4.646 45.406 1.00 85.38 194 CYS A O 1
ATOM 1580 N N . THR A 1 195 ? -29.010 -3.628 43.406 1.00 88.38 195 THR A N 1
ATOM 1581 C CA . THR A 1 195 ? -30.097 -2.675 43.691 1.00 88.38 195 THR A CA 1
ATOM 1582 C C . THR A 1 195 ? -31.428 -3.397 43.942 1.00 88.38 195 THR A C 1
ATOM 1584 O O . THR A 1 195 ? -32.219 -2.990 44.793 1.00 88.38 195 THR A O 1
ATOM 1587 N N . ALA A 1 196 ? -31.705 -4.476 43.203 1.00 89.94 196 ALA A N 1
ATOM 1588 C CA . ALA A 1 196 ? -32.894 -5.299 43.408 1.00 89.94 196 ALA A CA 1
ATOM 1589 C C . ALA A 1 196 ? -32.842 -6.048 44.748 1.00 89.94 196 ALA A C 1
ATOM 1591 O O . ALA A 1 196 ? -33.829 -6.037 45.482 1.00 89.94 196 ALA A O 1
ATOM 1592 N N . GLN A 1 197 ? -31.691 -6.634 45.092 1.00 86.81 197 GLN A N 1
ATOM 1593 C CA . GLN A 1 197 ? -31.494 -7.286 46.387 1.00 86.81 197 GLN A CA 1
ATOM 1594 C C . GLN A 1 197 ? -31.628 -6.305 47.556 1.00 86.81 197 GLN A C 1
ATOM 1596 O O . GLN A 1 197 ? -32.301 -6.629 48.530 1.00 86.81 197 GLN A O 1
ATOM 1601 N N . GLU A 1 198 ? -31.068 -5.096 47.457 1.00 85.81 198 GLU A N 1
ATOM 1602 C CA . GLU A 1 198 ? -31.233 -4.053 48.480 1.00 85.81 198 GLU A CA 1
ATOM 1603 C C . GLU A 1 198 ? -32.707 -3.704 48.710 1.00 85.81 198 GLU A C 1
ATOM 1605 O O . GLU A 1 198 ? -33.150 -3.638 49.854 1.00 85.81 198 GLU A O 1
ATOM 1610 N N . ARG A 1 199 ? -33.503 -3.567 47.639 1.00 87.25 199 ARG A N 1
ATOM 1611 C CA . ARG A 1 199 ? -34.954 -3.330 47.757 1.00 87.25 199 ARG A CA 1
ATOM 1612 C C . ARG A 1 199 ? -35.693 -4.491 48.418 1.00 87.25 199 ARG A C 1
ATOM 1614 O O . ARG A 1 199 ? -36.649 -4.255 49.153 1.00 87.25 199 ARG A O 1
ATOM 1621 N N . GLU A 1 200 ? -35.302 -5.729 48.129 1.00 88.81 200 GLU A N 1
ATOM 1622 C CA . GLU A 1 200 ? -35.891 -6.920 48.748 1.00 88.81 200 GLU A CA 1
ATOM 1623 C C . GLU A 1 200 ? -35.588 -6.951 50.254 1.00 88.81 200 GLU A C 1
ATOM 1625 O O . GLU A 1 200 ? -36.487 -7.160 51.068 1.00 88.81 200 GLU A O 1
ATOM 1630 N N . ILE A 1 201 ? -34.333 -6.671 50.626 1.00 86.06 201 ILE A N 1
ATOM 1631 C CA . ILE A 1 201 ? -33.898 -6.595 52.024 1.00 86.06 201 ILE A CA 1
ATOM 1632 C C . ILE A 1 201 ? -34.658 -5.490 52.762 1.00 86.06 201 ILE A C 1
ATOM 1634 O O . ILE A 1 201 ? -35.138 -5.734 53.867 1.00 86.06 201 ILE A O 1
ATOM 1638 N N . GLU A 1 202 ? -34.821 -4.313 52.155 1.00 86.44 202 GLU A N 1
ATOM 1639 C CA . GLU A 1 202 ? -35.578 -3.202 52.744 1.00 86.44 202 GLU A CA 1
ATOM 1640 C C . GLU A 1 202 ? -37.030 -3.611 53.039 1.00 86.44 202 GLU A C 1
ATOM 1642 O O . GLU A 1 202 ? -37.499 -3.482 54.168 1.00 86.44 202 GLU A O 1
ATOM 1647 N N . LYS A 1 203 ? -37.722 -4.226 52.070 1.00 89.44 203 LYS A N 1
ATOM 1648 C CA . LYS A 1 203 ? -39.094 -4.732 52.265 1.00 89.44 203 LYS A CA 1
ATOM 1649 C C . LYS A 1 203 ? -39.184 -5.781 53.373 1.00 89.44 203 LYS A C 1
ATOM 1651 O O . LYS A 1 203 ? -40.119 -5.762 54.173 1.00 89.44 203 LYS A O 1
ATOM 1656 N N . LEU A 1 204 ? -38.240 -6.724 53.415 1.00 85.81 204 LEU A N 1
ATOM 1657 C CA . LEU A 1 204 ? -38.201 -7.752 54.458 1.00 85.81 204 LEU A CA 1
ATOM 1658 C C . LEU A 1 204 ? -37.983 -7.126 55.840 1.00 85.81 204 LEU A C 1
ATOM 1660 O O . LEU A 1 204 ? -38.627 -7.542 56.803 1.00 85.81 204 LEU A O 1
ATOM 1664 N N . ARG A 1 205 ? -37.133 -6.098 55.939 1.00 83.38 205 ARG A N 1
ATOM 1665 C CA . ARG A 1 205 ? -36.932 -5.329 57.174 1.00 83.38 205 ARG A CA 1
ATOM 1666 C C . ARG A 1 205 ? -38.193 -4.598 57.607 1.00 83.38 205 ARG A C 1
ATOM 1668 O O . ARG A 1 205 ? -38.570 -4.714 58.770 1.00 83.38 205 ARG A O 1
ATOM 1675 N N . GLU A 1 206 ? -38.879 -3.915 56.695 1.00 86.06 206 GLU A N 1
ATOM 1676 C CA . GLU A 1 206 ? -40.160 -3.262 56.989 1.00 86.06 206 GLU A CA 1
ATOM 1677 C C . GLU A 1 206 ? -41.193 -4.262 57.534 1.00 86.06 206 GLU A C 1
ATOM 1679 O O . GLU A 1 206 ? -41.881 -3.985 58.522 1.00 86.06 206 GLU A O 1
ATOM 1684 N N . LEU A 1 207 ? -41.274 -5.458 56.940 1.00 87.81 207 LEU A N 1
ATOM 1685 C CA . LEU A 1 207 ? -42.151 -6.528 57.417 1.00 87.81 207 LEU A CA 1
ATOM 1686 C C . LEU A 1 207 ? -41.747 -7.043 58.804 1.00 87.81 207 LEU A C 1
ATOM 1688 O O . LEU A 1 207 ? -42.628 -7.252 59.637 1.00 87.81 207 LEU A O 1
ATOM 1692 N N . LEU A 1 208 ? -40.455 -7.234 59.075 1.00 84.44 208 LEU A N 1
ATOM 1693 C CA . LEU A 1 208 ? -39.957 -7.673 60.386 1.00 84.44 208 LEU A CA 1
ATOM 1694 C C . LEU A 1 208 ? -40.270 -6.650 61.486 1.00 84.44 208 LEU A C 1
ATOM 1696 O O . LEU A 1 208 ? -40.793 -7.024 62.539 1.00 84.44 208 LEU A O 1
ATOM 1700 N N . ILE A 1 209 ? -40.045 -5.362 61.211 1.00 85.00 209 ILE A N 1
ATOM 1701 C CA . ILE A 1 209 ? -40.374 -4.261 62.126 1.00 85.00 209 ILE A CA 1
ATOM 1702 C C . ILE A 1 209 ? -41.879 -4.243 62.413 1.00 85.00 209 ILE A C 1
ATOM 1704 O O . ILE A 1 209 ? -42.288 -4.147 63.570 1.00 85.00 209 ILE A O 1
ATOM 1708 N N . LYS A 1 210 ? -42.721 -4.415 61.383 1.00 87.56 210 LYS A N 1
ATOM 1709 C CA . LYS A 1 210 ? -44.185 -4.478 61.530 1.00 87.56 210 LYS A CA 1
ATOM 1710 C C . LYS A 1 210 ? -44.651 -5.621 62.444 1.00 87.56 210 LYS A C 1
ATOM 1712 O O . LYS A 1 210 ? -45.692 -5.490 63.082 1.00 87.56 210 LYS A O 1
ATOM 1717 N N . HIS A 1 211 ? -43.895 -6.716 62.522 1.00 87.19 211 HIS A N 1
ATOM 1718 C CA . HIS A 1 211 ? -44.191 -7.864 63.388 1.00 87.19 211 HIS A CA 1
ATOM 1719 C C . HIS A 1 211 ? -43.451 -7.824 64.740 1.00 87.19 211 HIS A C 1
ATOM 1721 O O . HIS A 1 211 ? -43.513 -8.793 65.492 1.00 87.19 211 HIS A O 1
ATOM 1727 N N . GLY A 1 212 ? -42.794 -6.708 65.084 1.00 81.00 212 GLY A N 1
ATOM 1728 C CA . GLY A 1 212 ? -42.212 -6.475 66.411 1.00 81.00 212 GLY A CA 1
ATOM 1729 C C . GLY A 1 212 ? -40.792 -7.012 66.615 1.00 81.00 212 GLY A C 1
ATOM 1730 O O . GLY A 1 212 ? -40.353 -7.118 67.757 1.00 81.00 212 GLY A O 1
ATOM 1731 N N . ILE A 1 213 ? -40.069 -7.347 65.540 1.00 78.00 213 ILE A N 1
ATOM 1732 C CA . ILE A 1 213 ? -38.669 -7.796 65.598 1.00 78.00 213 ILE A CA 1
ATOM 1733 C C . ILE A 1 213 ? -37.766 -6.602 65.259 1.00 78.00 213 ILE A C 1
ATOM 1735 O O . ILE A 1 213 ? -37.627 -6.234 64.094 1.00 78.00 213 ILE A O 1
ATOM 1739 N N . THR A 1 214 ? -37.181 -5.968 66.280 1.00 68.44 214 THR A N 1
ATOM 1740 C CA . THR A 1 214 ? -36.436 -4.697 66.153 1.00 68.44 214 THR A CA 1
ATOM 1741 C C . THR A 1 214 ? -34.912 -4.834 66.114 1.00 68.44 214 THR A C 1
ATOM 1743 O O . THR A 1 214 ? -34.237 -3.865 65.777 1.00 68.44 214 THR A O 1
ATOM 1746 N N . ASP A 1 215 ? -34.354 -6.005 66.426 1.00 68.19 215 ASP A N 1
ATOM 1747 C CA . ASP A 1 215 ? -32.899 -6.212 66.484 1.00 68.19 215 ASP A CA 1
ATOM 1748 C C . ASP A 1 215 ? -32.346 -6.675 65.126 1.00 68.19 215 ASP A C 1
ATOM 1750 O O . ASP A 1 215 ? -31.990 -7.837 64.925 1.00 68.19 215 ASP A O 1
ATOM 1754 N N . ILE A 1 216 ? -32.369 -5.776 64.136 1.00 65.50 216 ILE A N 1
ATOM 1755 C CA . ILE A 1 216 ? -31.863 -6.058 62.788 1.00 65.50 216 ILE A CA 1
ATOM 1756 C C . ILE A 1 216 ? -30.521 -5.346 62.605 1.00 65.50 216 ILE A C 1
ATOM 1758 O O . ILE A 1 216 ? -30.460 -4.124 62.475 1.00 65.50 216 ILE A O 1
ATOM 1762 N N . MET A 1 217 ? -29.439 -6.125 62.580 1.00 66.44 217 MET A N 1
ATOM 1763 C CA . MET A 1 217 ? -28.068 -5.635 62.413 1.00 66.44 217 MET A CA 1
ATOM 1764 C C . MET A 1 217 ? -27.932 -4.791 61.122 1.00 66.44 217 MET A C 1
ATOM 1766 O O . MET A 1 217 ? -28.461 -5.197 60.080 1.00 66.44 217 MET A O 1
ATOM 1770 N N . PRO A 1 218 ? -27.251 -3.628 61.128 1.00 65.25 218 PRO A N 1
ATOM 1771 C CA . PRO A 1 218 ? -27.069 -2.815 59.924 1.00 65.25 218 PRO A CA 1
ATOM 1772 C C . PRO A 1 218 ? -26.337 -3.598 58.828 1.00 65.25 218 PRO A C 1
ATOM 1774 O O . PRO A 1 218 ? -25.425 -4.367 59.120 1.00 65.25 218 PRO A O 1
ATOM 1777 N N . MET A 1 219 ? -26.731 -3.404 57.565 1.00 63.16 219 MET A N 1
ATOM 1778 C CA . MET A 1 219 ? -25.981 -3.964 56.439 1.00 63.16 219 MET A CA 1
ATOM 1779 C C . MET A 1 219 ? -24.648 -3.218 56.337 1.00 63.16 219 MET A C 1
ATOM 1781 O O . MET A 1 219 ? -24.635 -1.993 56.216 1.00 63.16 219 MET A O 1
ATOM 1785 N N . GLU A 1 220 ? -23.535 -3.942 56.391 1.00 61.31 220 GLU A N 1
ATOM 1786 C CA . GLU A 1 220 ? -22.216 -3.373 56.138 1.00 61.31 220 GLU A CA 1
ATOM 1787 C C . GLU A 1 220 ? -22.054 -3.210 54.621 1.00 61.31 220 GLU A C 1
ATOM 1789 O O . GLU A 1 220 ? -21.885 -4.184 53.888 1.00 61.31 220 GLU A O 1
ATOM 1794 N N . ILE A 1 221 ? -22.190 -1.976 54.129 1.00 62.53 221 ILE A N 1
ATOM 1795 C CA . ILE A 1 221 ? -22.048 -1.668 52.702 1.00 62.53 221 ILE A CA 1
ATOM 1796 C C . ILE A 1 221 ? -20.578 -1.908 52.314 1.00 62.53 221 ILE A C 1
ATOM 1798 O O . ILE A 1 221 ? -19.690 -1.274 52.899 1.00 62.53 221 ILE A O 1
ATOM 1802 N N . PRO A 1 222 ? -20.277 -2.776 51.329 1.00 61.44 222 PRO A N 1
ATOM 1803 C CA . PRO A 1 222 ? -18.915 -2.942 50.842 1.00 61.44 222 PRO A CA 1
ATOM 1804 C C . PRO A 1 222 ? -18.392 -1.602 50.320 1.00 61.44 222 PRO A C 1
ATOM 1806 O O . PRO A 1 222 ? -19.063 -0.932 49.532 1.00 61.44 222 PRO A O 1
ATOM 1809 N N . ARG A 1 223 ? -17.190 -1.192 50.751 1.00 56.41 223 ARG A N 1
ATOM 1810 C CA . ARG A 1 223 ? -16.565 0.047 50.263 1.00 56.41 223 ARG A CA 1
ATOM 1811 C C . ARG A 1 223 ? -16.511 0.032 48.729 1.00 56.41 223 ARG A C 1
ATOM 1813 O O . ARG A 1 223 ? -16.138 -1.001 48.167 1.00 56.41 223 ARG A O 1
ATOM 1820 N N . PRO A 1 224 ? -16.835 1.149 48.050 1.00 56.66 224 PRO A N 1
ATOM 1821 C CA . PRO A 1 224 ? -16.732 1.214 46.602 1.00 56.66 224 PRO A CA 1
ATOM 1822 C C . PRO A 1 224 ? -15.306 0.852 46.184 1.00 56.66 224 PRO A C 1
ATOM 1824 O O . PRO A 1 224 ? -14.334 1.386 46.723 1.00 56.66 224 PRO A O 1
ATOM 1827 N N . VAL A 1 225 ? -15.189 -0.085 45.243 1.00 58.75 225 VAL A N 1
ATOM 1828 C CA . VAL A 1 225 ? -13.912 -0.402 44.601 1.00 58.75 225 VAL A CA 1
ATOM 1829 C C . VAL A 1 225 ? -13.428 0.890 43.954 1.00 58.75 225 VAL A C 1
ATOM 1831 O O . VAL A 1 225 ? -14.151 1.479 43.151 1.00 58.75 225 VAL A O 1
ATOM 1834 N N . SER A 1 226 ? -12.249 1.362 44.367 1.00 53.12 226 SER A N 1
ATOM 1835 C CA . SER A 1 226 ? -11.641 2.580 43.835 1.00 53.12 226 SER A CA 1
ATOM 1836 C C . SER A 1 226 ? -11.638 2.500 42.312 1.00 53.12 226 SER A C 1
ATOM 1838 O O . SER A 1 226 ? -10.985 1.624 41.741 1.00 53.12 226 SER A O 1
ATOM 1840 N N . LEU A 1 227 ? -12.396 3.385 41.660 1.00 53.06 227 LEU A N 1
ATOM 1841 C CA . LEU A 1 227 ? -12.245 3.639 40.236 1.00 53.06 227 LEU A CA 1
ATOM 1842 C C . LEU A 1 227 ? -10.819 4.145 40.069 1.00 53.06 227 LEU A C 1
ATOM 1844 O O . LEU A 1 227 ? -10.509 5.290 40.391 1.00 53.06 227 LEU A O 1
ATOM 1848 N N . MET A 1 228 ? -9.927 3.262 39.632 1.00 50.06 228 MET A N 1
ATOM 1849 C CA . MET A 1 228 ? -8.627 3.677 39.147 1.00 50.06 228 MET A CA 1
ATOM 1850 C C . MET A 1 228 ? -8.920 4.450 37.866 1.00 50.06 228 MET A C 1
ATOM 1852 O O . MET A 1 228 ? -9.100 3.866 36.799 1.00 50.06 228 MET A O 1
ATOM 1856 N N . ASN A 1 229 ? -9.100 5.763 38.012 1.00 45.94 229 ASN A N 1
ATOM 1857 C CA . ASN A 1 229 ? -9.191 6.682 36.898 1.00 45.94 229 ASN A CA 1
ATOM 1858 C C . ASN A 1 229 ? -7.875 6.537 36.142 1.00 45.94 229 ASN A C 1
ATOM 1860 O O . ASN A 1 229 ? -6.844 7.059 36.555 1.00 45.94 229 ASN A O 1
ATOM 1864 N N . VAL A 1 230 ? -7.901 5.764 35.060 1.00 55.53 230 VAL A N 1
ATOM 1865 C CA . VAL A 1 230 ? -6.863 5.831 34.042 1.00 55.53 230 VAL A CA 1
ATOM 1866 C C . VAL A 1 230 ? -7.095 7.168 33.356 1.00 55.53 230 VAL A C 1
ATOM 1868 O O . VAL A 1 230 ? -7.842 7.260 32.382 1.00 55.53 230 VAL A O 1
ATOM 1871 N N . GLU A 1 231 ? -6.542 8.229 33.941 1.00 45.44 231 GLU A N 1
ATOM 1872 C CA . GLU A 1 231 ? -6.358 9.486 33.237 1.00 45.44 231 GLU A CA 1
ATOM 1873 C C . GLU A 1 231 ? -5.498 9.160 32.020 1.00 45.44 231 GLU A C 1
ATOM 1875 O O . GLU A 1 231 ? -4.341 8.753 32.126 1.00 45.44 231 GLU A O 1
ATOM 1880 N N . VAL A 1 232 ? -6.121 9.232 30.845 1.00 55.62 232 VAL A N 1
ATOM 1881 C CA . VAL A 1 232 ? -5.403 9.210 29.580 1.00 55.62 232 VAL A CA 1
ATOM 1882 C C . VAL A 1 232 ? -4.607 10.505 29.564 1.00 55.62 232 VAL A C 1
ATOM 1884 O O . VAL A 1 232 ? -5.161 11.572 29.320 1.00 55.62 232 VAL A O 1
ATOM 1887 N N . GLU A 1 233 ? -3.328 10.410 29.907 1.00 46.50 233 GLU A N 1
ATOM 1888 C CA . GLU A 1 233 ? -2.376 11.501 29.764 1.00 46.50 233 GLU A CA 1
ATOM 1889 C C . GLU A 1 233 ? -2.285 11.830 28.266 1.00 46.50 233 GLU A C 1
ATOM 1891 O O . GLU A 1 233 ? -1.617 11.143 27.488 1.00 46.50 233 GLU A O 1
ATOM 1896 N N . GLU A 1 234 ? -3.051 12.833 27.828 1.00 49.91 234 GLU A N 1
ATOM 1897 C CA . GLU A 1 234 ? -2.904 13.420 26.502 1.00 49.91 234 GLU A CA 1
ATOM 1898 C C . GLU A 1 234 ? -1.530 14.083 26.446 1.00 49.91 234 GLU A C 1
ATOM 1900 O O . GLU A 1 234 ? -1.330 15.198 26.919 1.00 49.91 234 GLU A O 1
ATOM 1905 N N . ASN A 1 235 ? -0.559 13.358 25.898 1.00 48.78 235 ASN A N 1
ATOM 1906 C CA . ASN A 1 235 ? 0.771 13.884 25.651 1.00 48.78 235 ASN A CA 1
ATOM 1907 C C . ASN A 1 235 ? 0.645 15.027 24.623 1.00 48.78 235 ASN A C 1
ATOM 1909 O O . ASN A 1 235 ? 0.243 14.757 23.483 1.00 48.78 235 ASN A O 1
ATOM 1913 N N . PRO A 1 236 ? 0.937 16.292 24.981 1.00 46.56 236 PRO A N 1
ATOM 1914 C CA . PRO A 1 236 ? 0.801 17.393 24.046 1.00 46.56 236 PRO A CA 1
ATOM 1915 C C . PRO A 1 236 ? 1.802 17.195 22.909 1.00 46.56 236 PRO A C 1
ATOM 1917 O O . PRO A 1 236 ? 3.018 17.155 23.111 1.00 46.56 236 PRO A O 1
ATOM 1920 N N . VAL A 1 237 ? 1.272 17.062 21.693 1.00 51.62 237 VAL A N 1
ATOM 1921 C CA . VAL A 1 237 ? 2.053 17.140 20.460 1.00 51.62 237 VAL A CA 1
ATOM 1922 C C . VAL A 1 237 ? 2.745 18.499 20.464 1.00 51.62 237 VAL A C 1
ATOM 1924 O O . VAL A 1 237 ? 2.118 19.542 20.304 1.00 51.62 237 VAL A O 1
ATOM 1927 N N . ASN A 1 238 ? 4.049 18.473 20.720 1.00 46.38 238 ASN A N 1
ATOM 1928 C CA . ASN A 1 238 ? 4.923 19.631 20.688 1.00 46.38 238 ASN A CA 1
ATOM 1929 C C . ASN A 1 238 ? 5.063 20.100 19.231 1.00 46.38 238 ASN A C 1
ATOM 1931 O O . ASN A 1 238 ? 5.992 19.699 18.530 1.00 46.38 238 ASN A O 1
ATOM 1935 N N . GLU A 1 239 ? 4.126 20.929 18.770 1.00 49.84 239 GLU A N 1
ATOM 1936 C CA . GLU A 1 239 ? 4.346 21.825 17.636 1.00 49.84 239 GLU A CA 1
ATOM 1937 C C . GLU A 1 239 ? 5.426 22.835 18.044 1.00 49.84 239 GLU A C 1
ATOM 1939 O O . GLU A 1 239 ? 5.157 23.842 18.698 1.00 49.84 239 GLU A O 1
ATOM 1944 N N . LYS A 1 240 ? 6.679 22.544 17.681 1.00 47.97 240 LYS A N 1
ATOM 1945 C CA . LYS A 1 240 ? 7.720 23.567 17.579 1.00 47.97 240 LYS A CA 1
ATOM 1946 C C . LYS A 1 240 ? 7.939 23.902 16.114 1.00 47.97 240 LYS A C 1
ATOM 1948 O O . LYS A 1 240 ? 8.458 23.091 15.349 1.00 47.97 240 LYS A O 1
ATOM 1953 N N . THR A 1 241 ? 7.464 25.099 15.801 1.00 44.66 241 THR A N 1
ATOM 1954 C CA . THR A 1 241 ? 7.865 26.008 14.729 1.00 44.66 241 THR A CA 1
ATOM 1955 C C . THR A 1 241 ? 9.378 26.138 14.600 1.00 44.66 241 THR A C 1
ATOM 1957 O O . THR A 1 241 ? 10.073 26.046 15.641 1.00 44.66 241 THR A O 1
#